Protein AF-0000000080696508 (afdb_homodimer)

Nearest PDB structures (foldseek):
  5j7y-assembly1_BE  TM=2.369E-01  e=6.021E+00  Ovis aries
  6nmp-assembly1_R  TM=2.389E-01  e=6.712E+00  Bos taurus
  5zuy-assembly1_A  TM=6.234E-01  e=5.971E+00  Salmonella enterica subsp. enterica serovar Typhimurium str. LT2
  4ijj-assembly3_C  TM=3.886E-01  e=6.648E+00  Pseudomonas aeruginosa UCBPP-PA14
  6nmp-assembly1_R  TM=2.272E-01  e=4.816E+00  Bos taurus

Structure (mmCIF, N/CA/C/O backbone):
data_AF-0000000080696508-model_v1
#
loop_
_entity.id
_entity.type
_entity.pdbx_description
1 polymer 'Uncharacterized protein'
#
loop_
_atom_site.group_PDB
_atom_site.id
_atom_site.type_symbol
_atom_site.label_atom_id
_atom_site.label_alt_id
_atom_site.label_comp_id
_atom_site.label_asym_id
_atom_site.label_entity_id
_atom_site.label_seq_id
_atom_site.pdbx_PDB_ins_code
_atom_site.Cartn_x
_atom_site.Cartn_y
_atom_site.Cartn_z
_atom_site.occupancy
_atom_site.B_iso_or_equiv
_atom_site.auth_seq_id
_atom_site.auth_comp_id
_atom_site.auth_asym_id
_atom_site.auth_atom_id
_atom_site.pdbx_PDB_model_num
ATOM 1 N N . MET A 1 1 ? -11.539 -2.404 8 1 92.06 1 MET A N 1
ATOM 2 C CA . MET A 1 1 ? -10.539 -2.457 6.934 1 92.06 1 MET A CA 1
ATOM 3 C C . MET A 1 1 ? -9.367 -1.533 7.242 1 92.06 1 MET A C 1
ATOM 5 O O . MET A 1 1 ? -8.812 -0.905 6.336 1 92.06 1 MET A O 1
ATOM 9 N N . ARG A 1 2 ? -9.047 -1.462 8.539 1 94.12 2 ARG A N 1
ATOM 10 C CA . ARG A 1 2 ? -8.031 -0.531 9.008 1 94.12 2 ARG A CA 1
ATOM 11 C C . ARG A 1 2 ? -6.648 -0.933 8.508 1 94.12 2 ARG A C 1
ATOM 13 O O . ARG A 1 2 ? -5.891 -0.092 8.016 1 94.12 2 ARG A O 1
ATOM 20 N N . ALA A 1 3 ? -6.367 -2.152 8.602 1 96.19 3 ALA A N 1
ATOM 21 C CA . ALA A 1 3 ? -5.027 -2.604 8.227 1 96.19 3 ALA A CA 1
ATOM 22 C C . ALA A 1 3 ? -4.77 -2.361 6.738 1 96.19 3 ALA A C 1
ATOM 24 O O . ALA A 1 3 ? -3.691 -1.898 6.359 1 96.19 3 ALA A O 1
ATOM 25 N N . LEU A 1 4 ? -5.754 -2.635 5.93 1 97.5 4 LEU A N 1
ATOM 26 C CA . LEU A 1 4 ? -5.602 -2.385 4.504 1 97.5 4 LEU A CA 1
ATOM 27 C C . LEU A 1 4 ? -5.484 -0.892 4.219 1 97.5 4 LEU A C 1
ATOM 29 O O . LEU A 1 4 ? -4.699 -0.478 3.363 1 97.5 4 LEU A O 1
ATOM 33 N N . ALA A 1 5 ? -6.27 -0.122 4.949 1 98 5 ALA A N 1
ATOM 34 C CA . ALA A 1 5 ? -6.23 1.325 4.754 1 98 5 ALA A CA 1
ATOM 35 C C . ALA A 1 5 ? -4.867 1.894 5.145 1 98 5 ALA A C 1
ATOM 37 O O . ALA A 1 5 ? -4.344 2.787 4.477 1 98 5 ALA A O 1
ATOM 38 N N . GLU A 1 6 ? -4.262 1.359 6.223 1 97.19 6 GLU A N 1
ATOM 39 C CA . GLU A 1 6 ? -2.941 1.797 6.668 1 97.19 6 GLU A CA 1
ATOM 40 C C . GLU A 1 6 ? -1.866 1.442 5.645 1 97.19 6 GLU A C 1
ATOM 42 O O . GLU A 1 6 ? -1.049 2.289 5.277 1 97.19 6 GLU A O 1
ATOM 47 N N . LEU A 1 7 ? -1.914 0.24 5.156 1 95.38 7 LEU A N 1
ATOM 48 C CA . LEU A 1 7 ? -0.976 -0.185 4.121 1 95.38 7 LEU A CA 1
ATOM 49 C C . LEU A 1 7 ? -1.13 0.666 2.865 1 95.38 7 LEU A C 1
ATOM 51 O O . LEU A 1 7 ? -0.135 1.098 2.277 1 95.38 7 LEU A O 1
ATOM 55 N N . SER A 1 8 ? -2.373 0.881 2.482 1 96.5 8 SER A N 1
ATOM 56 C CA . SER A 1 8 ? -2.666 1.673 1.292 1 96.5 8 SER A CA 1
ATOM 57 C C . SER A 1 8 ? -2.137 3.096 1.432 1 96.5 8 SER A C 1
ATOM 59 O O . SER A 1 8 ? -1.505 3.623 0.513 1 96.5 8 SER A O 1
ATOM 61 N N . PHE A 1 9 ? -2.326 3.699 2.561 1 96.69 9 PHE A N 1
ATOM 62 C CA . PHE A 1 9 ? -1.876 5.066 2.793 1 96.69 9 PHE A CA 1
ATOM 63 C C . PHE A 1 9 ? -0.355 5.152 2.746 1 96.69 9 PHE A C 1
ATOM 65 O O . PHE A 1 9 ? 0.203 6.055 2.121 1 96.69 9 PHE A O 1
ATOM 72 N N . ASP A 1 10 ? 0.266 4.141 3.424 1 92.44 10 ASP A N 1
ATOM 73 C CA . ASP A 1 10 ? 1.726 4.133 3.432 1 92.44 10 ASP A CA 1
ATOM 74 C C . ASP A 1 10 ? 2.281 4.023 2.012 1 92.44 10 ASP A C 1
ATOM 76 O O . ASP A 1 10 ? 3.285 4.656 1.683 1 92.44 10 ASP A O 1
ATOM 80 N N . PHE A 1 11 ? 1.608 3.277 1.18 1 91.62 11 PHE A N 1
ATOM 81 C CA . PHE A 1 11 ? 2.033 3.117 -0.206 1 91.62 11 PHE A CA 1
ATOM 82 C C . PHE A 1 11 ? 1.922 4.438 -0.962 1 91.62 11 PHE A C 1
ATOM 84 O O . PHE A 1 11 ? 2.877 4.867 -1.61 1 91.62 11 PHE A O 1
ATOM 91 N N . VAL A 1 12 ? 0.813 5.105 -0.86 1 92.81 12 VAL A N 1
ATOM 92 C CA . VAL A 1 12 ? 0.557 6.355 -1.569 1 92.81 12 VAL A CA 1
ATOM 93 C C . VAL A 1 12 ? 1.529 7.43 -1.091 1 92.81 12 VAL A C 1
ATOM 95 O O . VAL A 1 12 ? 2.117 8.148 -1.901 1 92.81 12 VAL A O 1
ATOM 98 N N . TRP A 1 13 ? 1.747 7.441 0.242 1 91.06 13 TRP A N 1
ATOM 99 C CA . TRP A 1 13 ? 2.666 8.398 0.85 1 91.06 13 TRP A CA 1
ATOM 100 C C . TRP A 1 13 ? 4.082 8.203 0.324 1 91.06 13 TRP A C 1
ATOM 102 O O . TRP A 1 13 ? 4.754 9.164 -0.054 1 91.06 13 TRP A O 1
ATOM 112 N N . HIS A 1 14 ? 4.48 6.965 0.25 1 86.88 14 HIS A N 1
ATOM 113 C CA . HIS A 1 14 ? 5.805 6.621 -0.249 1 86.88 14 HIS A CA 1
ATOM 114 C C . HIS A 1 14 ? 5.969 7.023 -1.712 1 86.88 14 HIS A C 1
ATOM 116 O O . HIS A 1 14 ? 6.984 7.605 -2.092 1 86.88 14 HIS A O 1
ATOM 122 N N . LEU A 1 15 ? 5.047 6.707 -2.494 1 86.19 15 LEU A N 1
ATOM 123 C CA . LEU A 1 15 ? 5.102 7.02 -3.918 1 86.19 15 LEU A CA 1
ATOM 124 C C . LEU A 1 15 ? 5.172 8.523 -4.141 1 86.19 15 LEU A C 1
ATOM 126 O O . LEU A 1 15 ? 5.844 8.992 -5.066 1 86.19 15 LEU A O 1
ATOM 130 N N . MET A 1 16 ? 4.504 9.266 -3.266 1 86.88 16 MET A N 1
ATOM 131 C CA . MET A 1 16 ? 4.367 10.703 -3.477 1 86.88 16 MET A CA 1
ATOM 132 C C . MET A 1 16 ? 5.582 11.453 -2.943 1 86.88 16 MET A C 1
ATOM 134 O O . MET A 1 16 ? 5.965 12.492 -3.486 1 86.88 16 MET A O 1
ATOM 138 N N . PHE A 1 17 ? 6.234 10.844 -1.918 1 85.31 17 PHE A N 1
ATOM 139 C CA . PHE A 1 17 ? 7.164 11.734 -1.231 1 85.31 17 PHE A CA 1
ATOM 140 C C . PHE A 1 17 ? 8.539 11.094 -1.117 1 85.31 17 PHE A C 1
ATOM 142 O O . PHE A 1 17 ? 9.469 11.703 -0.585 1 85.31 17 PHE A O 1
ATOM 149 N N . THR A 1 18 ? 8.711 9.836 -1.548 1 76.88 18 THR A N 1
ATOM 150 C CA . THR A 1 18 ? 10.062 9.281 -1.629 1 76.88 18 THR A CA 1
ATOM 151 C C . THR A 1 18 ? 10.836 9.914 -2.785 1 76.88 18 THR A C 1
ATOM 153 O O . THR A 1 18 ? 10.266 10.164 -3.854 1 76.88 18 THR A O 1
ATOM 156 N N . ASP A 1 19 ? 12.016 10.219 -2.564 1 67.25 19 ASP A N 1
ATOM 157 C CA . ASP A 1 19 ? 12.891 10.852 -3.549 1 67.25 19 ASP A CA 1
ATOM 158 C C . ASP A 1 19 ? 12.961 10.031 -4.832 1 67.25 19 ASP A C 1
ATOM 160 O O . ASP A 1 19 ? 13.172 8.812 -4.785 1 67.25 19 ASP A O 1
ATOM 164 N N . ASP A 1 20 ? 12.68 10.688 -5.891 1 63.25 20 ASP A N 1
ATOM 165 C CA . ASP A 1 20 ? 12.609 10.102 -7.227 1 63.25 20 ASP A CA 1
ATOM 166 C C . ASP A 1 20 ? 13.883 9.328 -7.555 1 63.25 20 ASP A C 1
ATOM 168 O O . ASP A 1 20 ? 13.828 8.305 -8.242 1 63.25 20 ASP A O 1
ATOM 172 N N . LYS A 1 21 ? 14.938 9.906 -7.109 1 62.47 21 LYS A N 1
ATOM 173 C CA . LYS A 1 21 ? 16.203 9.25 -7.418 1 62.47 21 LYS A CA 1
ATOM 174 C C . LYS A 1 21 ? 16.266 7.855 -6.809 1 62.47 21 LYS A C 1
ATOM 176 O O . LYS A 1 21 ? 17.062 7.016 -7.246 1 62.47 21 LYS A O 1
ATOM 181 N N . GLN A 1 22 ? 15.398 7.664 -5.93 1 62.5 22 GLN A N 1
ATOM 182 C CA . GLN A 1 22 ? 15.422 6.395 -5.215 1 62.5 22 GLN A CA 1
ATOM 183 C C . GLN A 1 22 ? 14.32 5.461 -5.707 1 62.5 22 GLN A C 1
ATOM 185 O O . GLN A 1 22 ? 14.328 4.266 -5.406 1 62.5 22 GLN A O 1
ATOM 190 N N . LEU A 1 23 ? 13.547 6.059 -6.551 1 64.25 23 LEU A N 1
ATOM 191 C CA . LEU A 1 23 ? 12.414 5.262 -7.012 1 64.25 23 LEU A CA 1
ATOM 192 C C . LEU A 1 23 ? 12.648 4.758 -8.43 1 64.25 23 LEU A C 1
ATOM 194 O O . LEU A 1 23 ? 13.141 5.504 -9.289 1 64.25 23 LEU A O 1
ATOM 198 N N . ASP A 1 24 ? 12.609 3.426 -8.609 1 66.06 24 ASP A N 1
ATOM 199 C CA . ASP A 1 24 ? 12.562 2.93 -9.984 1 66.06 24 ASP A CA 1
ATOM 200 C C . ASP A 1 24 ? 11.477 3.635 -10.789 1 66.06 24 ASP A C 1
ATOM 202 O O . ASP A 1 24 ? 10.289 3.496 -10.492 1 66.06 24 ASP A O 1
ATOM 206 N N . GLN A 1 25 ? 12 4.434 -11.695 1 67.75 25 GLN A N 1
ATOM 207 C CA . GLN A 1 25 ? 11.094 5.285 -12.453 1 67.75 25 GLN A CA 1
ATOM 208 C C . GLN A 1 25 ? 9.984 4.461 -13.109 1 67.75 25 GLN A C 1
ATOM 210 O O . GLN A 1 25 ? 8.836 4.898 -13.172 1 67.75 25 GLN A O 1
ATOM 215 N N . ASP A 1 26 ? 10.375 3.338 -13.664 1 69.5 26 ASP A N 1
ATOM 216 C CA . ASP A 1 26 ? 9.367 2.484 -14.289 1 69.5 26 ASP A CA 1
ATOM 217 C C . ASP A 1 26 ? 8.344 2.004 -13.266 1 69.5 26 ASP A C 1
ATOM 219 O O . ASP A 1 26 ? 7.145 1.976 -13.539 1 69.5 26 ASP A O 1
ATOM 223 N N . LEU A 1 27 ? 8.805 1.707 -12.133 1 67.62 27 LEU A N 1
ATOM 224 C CA . LEU A 1 27 ? 7.93 1.292 -11.039 1 67.62 27 LEU A CA 1
ATOM 225 C C . LEU A 1 27 ? 7.008 2.432 -10.617 1 67.62 27 LEU A C 1
ATOM 227 O O . LEU A 1 27 ? 5.809 2.225 -10.422 1 67.62 27 LEU A O 1
ATOM 231 N N . ALA A 1 28 ? 7.668 3.574 -10.562 1 74.12 28 ALA A N 1
ATOM 232 C CA . ALA A 1 28 ? 6.891 4.734 -10.133 1 74.12 28 ALA A CA 1
ATOM 233 C C . ALA A 1 28 ? 5.75 5.02 -11.109 1 74.12 28 ALA A C 1
ATOM 235 O O . ALA A 1 28 ? 4.613 5.258 -10.688 1 74.12 28 ALA A O 1
ATOM 236 N N . VAL A 1 29 ? 6.082 4.91 -12.352 1 74.94 29 VAL A N 1
ATOM 237 C CA . VAL A 1 29 ? 5.098 5.203 -13.391 1 74.94 29 VAL A CA 1
ATOM 238 C C . VAL A 1 29 ? 3.98 4.164 -13.352 1 74.94 29 VAL A C 1
ATOM 240 O O . VAL A 1 29 ? 2.799 4.512 -13.336 1 74.94 29 VAL A O 1
ATOM 243 N N . ARG A 1 30 ? 4.328 2.994 -13.289 1 80.5 30 ARG A N 1
ATOM 244 C CA . ARG A 1 30 ? 3.332 1.927 -13.258 1 80.5 30 ARG A CA 1
ATOM 245 C C . ARG A 1 30 ? 2.479 2.01 -12 1 80.5 30 ARG A C 1
ATOM 247 O O . ARG A 1 30 ? 1.262 1.816 -12.055 1 80.5 30 ARG A O 1
ATOM 254 N N . SER A 1 31 ? 3.148 2.33 -10.953 1 81.94 31 SER A N 1
ATOM 255 C CA . SER A 1 31 ? 2.438 2.422 -9.688 1 81.94 31 SER A CA 1
ATOM 256 C C . SER A 1 31 ? 1.442 3.578 -9.695 1 81.94 31 SER A C 1
ATOM 258 O O . SER A 1 31 ? 0.305 3.43 -9.242 1 81.94 31 SER A O 1
ATOM 260 N N . LEU A 1 32 ? 1.855 4.652 -10.32 1 79.44 32 LEU A N 1
ATOM 261 C CA . LEU A 1 32 ? 0.988 5.824 -10.367 1 79.44 32 LEU A CA 1
ATOM 262 C C . LEU A 1 32 ? -0.228 5.566 -11.25 1 79.44 32 LEU A C 1
ATOM 264 O O . LEU A 1 32 ? -1.335 6.008 -10.93 1 79.44 32 LEU A O 1
ATOM 268 N N . GLU A 1 33 ? 0.014 4.852 -12.32 1 83.5 33 GLU A N 1
ATOM 269 C CA . GLU A 1 33 ? -1.105 4.48 -13.18 1 83.5 33 GLU A CA 1
ATOM 270 C C . GLU A 1 33 ? -2.082 3.562 -12.445 1 83.5 33 GLU A C 1
ATOM 272 O O . GLU A 1 33 ? -3.297 3.752 -12.523 1 83.5 33 GLU A O 1
ATOM 277 N N . ASN A 1 34 ? -1.598 2.643 -11.805 1 87.81 34 ASN A N 1
ATOM 278 C CA . ASN A 1 34 ? -2.441 1.729 -11.039 1 87.81 34 ASN A CA 1
ATOM 279 C C . ASN A 1 34 ? -3.229 2.461 -9.961 1 87.81 34 ASN A C 1
ATOM 281 O O . ASN A 1 34 ? -4.383 2.129 -9.695 1 87.81 34 ASN A O 1
ATOM 285 N N . LEU A 1 35 ? -2.578 3.471 -9.43 1 89.12 35 LEU A N 1
ATOM 286 C CA . LEU A 1 35 ? -3.238 4.242 -8.383 1 89.12 35 LEU A CA 1
ATOM 287 C C . LEU A 1 35 ? -4.512 4.895 -8.906 1 89.12 35 LEU A C 1
ATOM 289 O O . LEU A 1 35 ? -5.547 4.875 -8.234 1 89.12 35 LEU A O 1
ATOM 293 N N . SER A 1 36 ? -4.375 5.457 -10.062 1 88.75 36 SER A N 1
ATOM 294 C CA . SER A 1 36 ? -5.535 6.109 -10.656 1 88.75 36 SER A CA 1
ATOM 295 C C . SER A 1 36 ? -6.684 5.129 -10.852 1 88.75 36 SER A C 1
ATOM 297 O O . SER A 1 36 ? -7.836 5.445 -10.547 1 88.75 36 SER A O 1
ATOM 299 N N . ASP A 1 37 ? -6.379 3.986 -11.297 1 90.81 37 ASP A N 1
ATOM 300 C CA . ASP A 1 37 ? -7.398 2.961 -11.508 1 90.81 37 ASP A CA 1
ATOM 301 C C . ASP A 1 37 ? -8.039 2.549 -10.188 1 90.81 37 ASP A C 1
ATOM 303 O O . ASP A 1 37 ? -9.266 2.475 -10.078 1 90.81 37 ASP A O 1
ATOM 307 N N . TYR A 1 38 ? -7.25 2.365 -9.203 1 93.69 38 TYR A N 1
ATOM 308 C CA . TYR A 1 38 ? -7.75 1.917 -7.906 1 93.69 38 TYR A CA 1
ATOM 309 C C . TYR A 1 38 ? -8.648 2.975 -7.277 1 93.69 38 TYR A C 1
ATOM 311 O O . TYR A 1 38 ? -9.742 2.662 -6.793 1 93.69 38 TYR A O 1
ATOM 319 N N . PHE A 1 39 ? -8.234 4.184 -7.367 1 94.19 39 PHE A N 1
ATOM 320 C CA . PHE A 1 39 ? -8.984 5.246 -6.707 1 94.19 39 PHE A CA 1
ATOM 321 C C . PHE A 1 39 ? -10.281 5.535 -7.449 1 94.19 39 PHE A C 1
ATOM 323 O O . PHE A 1 39 ? -11.281 5.922 -6.836 1 94.19 39 PHE A O 1
ATOM 330 N N . SER A 1 40 ? -10.289 5.28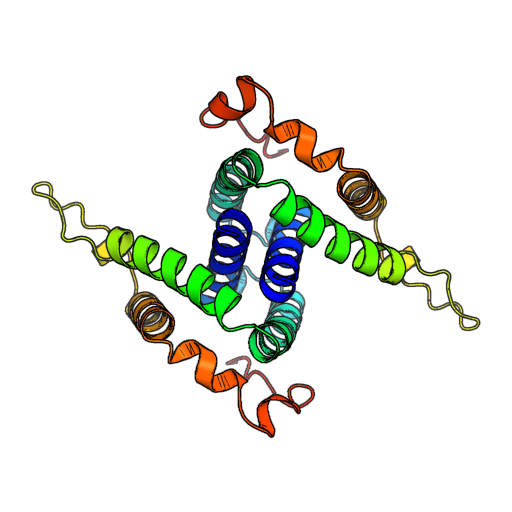9 -8.75 1 91.31 40 SER A N 1
ATOM 331 C CA . SER A 1 40 ? -11.508 5.504 -9.523 1 91.31 40 SER A CA 1
ATOM 332 C C . SER A 1 40 ? -12.578 4.48 -9.164 1 91.31 40 SER A C 1
ATOM 334 O O . SER A 1 40 ? -13.773 4.73 -9.352 1 91.31 40 SER A O 1
ATOM 336 N N . LEU A 1 41 ? -12.164 3.373 -8.617 1 91.56 41 LEU A N 1
ATOM 337 C CA . LEU A 1 41 ? -13.094 2.295 -8.312 1 91.56 41 LEU A CA 1
ATOM 338 C C . LEU A 1 41 ? -13.336 2.193 -6.809 1 91.56 41 LEU A C 1
ATOM 340 O O . LEU A 1 41 ? -14.07 1.312 -6.352 1 91.56 41 LEU A O 1
ATOM 344 N N . MET A 1 42 ? -12.805 3.121 -6.117 1 94.31 42 MET A N 1
ATOM 345 C CA . MET A 1 4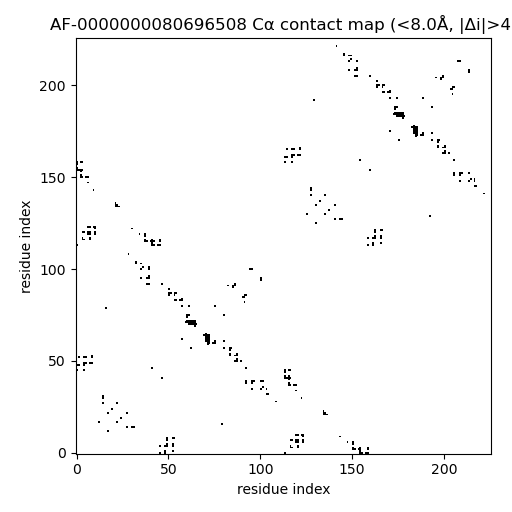2 ? -12.875 3.061 -4.66 1 94.31 42 MET A CA 1
ATOM 346 C C . MET A 1 42 ? -14.289 3.355 -4.168 1 94.31 42 MET A C 1
ATOM 348 O O . MET A 1 42 ? -14.906 4.332 -4.594 1 94.31 42 MET A O 1
ATOM 352 N N . SER A 1 43 ? -14.828 2.512 -3.303 1 94.88 43 SER A N 1
ATOM 353 C CA . SER A 1 43 ? -16.141 2.74 -2.715 1 94.88 43 SER A CA 1
ATOM 354 C C . SER A 1 43 ? -16.094 3.836 -1.654 1 94.88 43 SER A C 1
ATOM 356 O O . SER A 1 43 ? -15.016 4.199 -1.183 1 94.88 43 SER A O 1
ATOM 358 N N . ASP A 1 44 ? -17.281 4.262 -1.234 1 95.38 44 ASP A N 1
ATOM 359 C CA . ASP A 1 44 ? -17.375 5.273 -0.185 1 95.38 44 ASP A CA 1
ATOM 360 C C . ASP A 1 44 ? -16.797 4.746 1.131 1 95.38 44 ASP A C 1
ATOM 362 O O . ASP A 1 44 ? -16.156 5.492 1.878 1 95.38 44 ASP A O 1
ATOM 366 N N . GLU A 1 45 ? -17.031 3.494 1.369 1 96.12 45 GLU A N 1
ATOM 367 C CA . GLU A 1 45 ? -16.531 2.885 2.598 1 96.12 45 GLU A CA 1
ATOM 368 C C . GLU A 1 45 ? -15.008 2.828 2.605 1 96.12 45 GLU A C 1
ATOM 370 O O . GLU A 1 45 ? -14.375 3.115 3.625 1 96.12 45 GLU A O 1
ATOM 375 N N . GLU A 1 46 ? -14.461 2.529 1.516 1 97.19 46 GLU A N 1
ATOM 376 C CA . GLU A 1 46 ? -13 2.488 1.393 1 97.19 46 GLU A CA 1
ATOM 377 C C . GLU A 1 46 ? -12.398 3.883 1.529 1 97.19 46 GLU A C 1
ATOM 379 O O . GLU A 1 46 ? -11.359 4.055 2.176 1 97.19 46 GLU A O 1
ATOM 384 N N . LYS A 1 47 ? -13.07 4.824 0.937 1 97 47 LYS A N 1
ATOM 385 C CA . LYS A 1 47 ? -12.609 6.203 1.063 1 97 47 LYS A CA 1
ATOM 386 C C . LYS A 1 47 ? -12.609 6.652 2.521 1 97 47 LYS A C 1
ATOM 388 O O . LYS A 1 47 ? -11.656 7.281 2.982 1 97 47 LYS A O 1
ATOM 393 N N . ARG A 1 48 ? -13.617 6.289 3.188 1 97.38 48 ARG A N 1
ATOM 394 C CA . ARG A 1 48 ? -13.727 6.684 4.59 1 97.38 48 ARG A CA 1
ATOM 395 C C . ARG A 1 48 ? -12.602 6.07 5.418 1 97.38 48 ARG A C 1
ATOM 397 O O . ARG A 1 48 ? -12.047 6.727 6.297 1 97.38 48 ARG A O 1
ATOM 404 N N . ALA A 1 49 ? -12.312 4.82 5.141 1 97.44 49 ALA A N 1
ATOM 405 C CA . ALA A 1 49 ? -11.227 4.156 5.863 1 97.44 49 ALA A CA 1
ATOM 406 C C . ALA A 1 49 ? -9.883 4.824 5.57 1 97.44 49 ALA A C 1
ATOM 408 O O . ALA A 1 49 ? -9.078 5.027 6.477 1 97.44 49 ALA A O 1
ATOM 409 N N . PHE A 1 50 ? -9.656 5.211 4.32 1 97.94 50 PHE A N 1
ATOM 410 C CA . PHE A 1 50 ? -8.438 5.891 3.908 1 97.94 50 PHE A CA 1
ATOM 411 C C . PHE A 1 50 ? -8.328 7.258 4.566 1 97.94 50 PHE A C 1
ATOM 413 O O . PHE A 1 50 ? -7.262 7.641 5.055 1 97.94 50 PHE A O 1
ATOM 420 N N . ILE A 1 51 ? -9.422 7.914 4.645 1 98.31 51 ILE A N 1
ATOM 421 C CA . ILE A 1 51 ? -9.492 9.242 5.246 1 98.31 51 ILE A CA 1
ATOM 422 C C . ILE A 1 51 ? -9.203 9.148 6.742 1 98.31 51 ILE A C 1
ATOM 424 O O . ILE A 1 51 ? -8.5 9.992 7.297 1 98.31 51 ILE A O 1
ATOM 428 N N . ALA A 1 52 ? -9.734 8.164 7.363 1 98.12 52 ALA A N 1
ATOM 429 C CA . ALA A 1 52 ? -9.508 7.992 8.797 1 98.12 52 ALA A CA 1
ATOM 430 C C . ALA A 1 52 ? -8.023 7.832 9.102 1 98.12 52 ALA A C 1
ATOM 432 O O . ALA A 1 52 ? -7.512 8.414 10.062 1 98.12 52 ALA A O 1
ATOM 433 N N . VAL A 1 53 ? -7.316 7.078 8.312 1 97.38 53 VAL A N 1
ATOM 434 C CA . VAL A 1 53 ? -5.879 6.902 8.484 1 97.38 53 VAL A CA 1
ATOM 435 C C . VAL A 1 53 ? -5.164 8.234 8.281 1 97.38 53 VAL A C 1
ATOM 437 O O . VAL A 1 53 ? -4.293 8.609 9.07 1 97.38 53 VAL A O 1
ATOM 440 N N . ALA A 1 54 ? -5.551 8.93 7.254 1 97.56 54 ALA A N 1
ATOM 441 C CA . ALA A 1 54 ? -4.938 10.219 6.957 1 97.56 54 ALA A CA 1
ATOM 442 C C . ALA A 1 54 ? -5.133 11.203 8.109 1 97.56 54 ALA A C 1
ATOM 444 O O . ALA A 1 54 ? -4.25 12.008 8.406 1 97.56 54 ALA A O 1
ATOM 445 N N . HIS A 1 55 ? -6.309 11.148 8.664 1 96.69 55 HIS A N 1
ATOM 446 C CA . HIS A 1 55 ? -6.605 12.008 9.805 1 96.69 55 HIS A CA 1
ATOM 447 C C . HIS A 1 55 ? -5.637 11.758 10.953 1 96.69 55 HIS A C 1
ATOM 449 O O . HIS A 1 55 ? -5.109 12.703 11.539 1 96.69 55 HIS A O 1
ATOM 455 N N . GLU A 1 56 ? -5.41 10.555 11.266 1 95.12 56 GLU A N 1
ATOM 456 C CA . GLU A 1 56 ? -4.5 10.188 12.344 1 95.12 56 GLU A CA 1
ATOM 457 C C . GLU A 1 56 ? -3.066 10.602 12.016 1 95.12 56 GLU A C 1
ATOM 459 O O . GLU A 1 56 ? -2.348 11.109 12.875 1 95.12 56 GLU A O 1
ATOM 464 N N . ARG A 1 57 ? -2.662 10.391 10.758 1 92.94 57 ARG A N 1
ATOM 465 C CA . ARG A 1 57 ? -1.317 10.773 10.344 1 92.94 57 ARG A CA 1
ATOM 466 C C . ARG A 1 57 ? -1.132 12.289 10.406 1 92.94 57 ARG A C 1
ATOM 468 O O . ARG A 1 57 ? -0.078 12.773 10.82 1 92.94 57 ARG A O 1
ATOM 475 N N . LYS A 1 58 ? -2.125 12.953 10 1 93.12 58 LYS A N 1
ATOM 476 C CA . LYS A 1 58 ? -2.088 14.414 10.047 1 93.12 58 LYS A CA 1
ATOM 477 C C . LYS A 1 58 ? -1.919 14.914 11.477 1 93.12 58 LYS A C 1
ATOM 479 O O . LYS A 1 58 ? -1.103 15.805 11.742 1 93.12 58 LYS A O 1
ATOM 484 N N . ALA A 1 59 ? -2.668 14.352 12.359 1 90.56 59 ALA A N 1
ATOM 485 C CA . ALA A 1 59 ? -2.598 14.75 13.766 1 90.56 59 ALA A CA 1
ATOM 486 C C . ALA A 1 59 ? -1.199 14.516 14.328 1 90.56 59 ALA A C 1
ATOM 488 O O . ALA A 1 59 ? -0.693 15.328 15.102 1 90.56 59 ALA A O 1
ATOM 489 N N . ARG A 1 60 ? -0.584 13.414 13.922 1 86.62 60 ARG A N 1
ATOM 490 C CA . ARG A 1 60 ? 0.747 13.078 14.414 1 86.62 60 ARG A CA 1
ATOM 491 C C . ARG A 1 60 ? 1.806 13.984 13.797 1 86.62 60 ARG A C 1
ATOM 493 O O . ARG A 1 60 ? 2.691 14.484 14.5 1 86.62 60 ARG A O 1
ATOM 500 N N . LEU A 1 61 ? 1.713 14.211 12.531 1 85.62 61 LEU A N 1
ATOM 501 C CA . LEU A 1 61 ? 2.742 14.93 11.789 1 85.62 61 LEU A CA 1
ATOM 502 C C . LEU A 1 61 ? 2.68 16.422 12.078 1 85.62 61 LEU A C 1
ATOM 504 O O . LEU A 1 61 ? 3.705 17.109 12.062 1 85.62 61 LEU A O 1
ATOM 508 N N . LEU A 1 62 ? 1.498 16.938 12.352 1 81.94 62 LEU A N 1
ATOM 509 C CA . LEU A 1 62 ? 1.325 18.375 12.516 1 81.94 62 LEU A CA 1
ATOM 510 C C . LEU A 1 62 ? 1.122 18.734 13.984 1 81.94 62 LEU A C 1
ATOM 512 O O . LEU A 1 62 ? 0.689 19.844 14.297 1 81.94 62 LEU A O 1
ATOM 516 N N . ALA A 1 63 ? 1.372 17.75 14.758 1 78.62 63 ALA A N 1
ATOM 517 C CA . ALA A 1 63 ? 1.239 18.016 16.188 1 78.62 63 ALA A CA 1
ATOM 518 C C . ALA A 1 63 ? 2.199 19.125 16.625 1 78.62 63 ALA A C 1
ATOM 520 O O . ALA A 1 63 ? 3.309 19.234 16.109 1 78.62 63 ALA A O 1
ATOM 521 N N . VAL A 1 64 ? 1.712 20 17.312 1 71 64 VAL A N 1
ATOM 522 C CA . VAL A 1 64 ? 2.455 21.109 17.875 1 71 64 VAL A CA 1
ATOM 523 C C . VAL A 1 64 ? 3.51 20.594 18.844 1 71 64 VAL A C 1
ATOM 525 O O . VAL A 1 64 ? 3.254 19.656 19.609 1 71 64 VAL A O 1
ATOM 528 N N . PRO A 1 65 ? 4.75 21.109 18.578 1 66.94 65 PRO A N 1
ATOM 529 C CA . PRO A 1 65 ? 5.879 20.703 19.422 1 66.94 65 PRO A CA 1
ATOM 530 C C . PRO A 1 65 ? 5.555 20.781 20.922 1 66.94 65 PRO A C 1
ATOM 532 O O . PRO A 1 65 ? 4.734 21.594 21.328 1 66.94 65 PRO A O 1
ATOM 535 N N . ASP A 1 66 ? 5.996 19.547 21.438 1 64.12 66 ASP A N 1
ATOM 536 C CA . ASP A 1 66 ? 5.859 19.578 22.891 1 64.12 66 ASP A CA 1
ATOM 537 C C . ASP A 1 66 ? 6.816 20.594 23.5 1 64.12 66 ASP A C 1
ATOM 539 O O . ASP A 1 66 ? 7.449 21.375 22.781 1 64.12 66 ASP A O 1
ATOM 543 N N . ALA A 1 67 ? 6.699 20.641 24.672 1 66.88 67 ALA A N 1
ATOM 544 C CA . ALA A 1 67 ? 7.461 21.609 25.469 1 66.88 67 ALA A CA 1
ATOM 545 C C . ALA A 1 67 ? 8.945 21.547 25.125 1 66.88 67 ALA A C 1
ATOM 547 O O . ALA A 1 67 ? 9.656 22.547 25.234 1 66.88 67 ALA A O 1
ATOM 548 N N . ASP A 1 68 ? 9.383 20.453 24.688 1 65.94 68 ASP A N 1
ATOM 549 C CA . ASP A 1 68 ? 10.805 20.312 24.375 1 65.94 68 ASP A CA 1
ATOM 550 C C . ASP A 1 68 ? 11.086 20.734 22.938 1 65.94 68 ASP A C 1
ATOM 552 O O . ASP A 1 68 ? 12.234 20.703 22.484 1 65.94 68 ASP A O 1
ATOM 556 N N . GLY A 1 69 ? 10.117 21.266 22.359 1 60.16 69 GLY A N 1
ATOM 557 C CA . GLY A 1 69 ? 10.305 21.844 21.031 1 60.16 69 GLY A CA 1
ATOM 558 C C . GLY A 1 69 ? 10.281 20.812 19.922 1 60.16 69 GLY A C 1
ATOM 559 O O . GLY A 1 69 ? 10.43 21.141 18.75 1 60.16 69 GLY A O 1
ATOM 560 N N . TYR A 1 70 ? 10.461 19.547 20.297 1 54.53 70 TYR A N 1
ATOM 561 C CA . TYR A 1 70 ? 10.414 18.562 19.219 1 54.53 70 TYR A CA 1
ATOM 562 C C . TYR A 1 70 ? 9.031 18.516 18.578 1 54.53 70 TYR A C 1
ATOM 564 O O . TYR A 1 70 ? 8.023 18.359 19.266 1 54.53 70 TYR A O 1
ATOM 572 N N . SER A 1 71 ? 8.93 19.281 17.359 1 57.47 71 SER A N 1
ATOM 573 C CA . SER A 1 71 ? 7.637 19.219 16.688 1 57.47 71 SER A CA 1
ATOM 574 C C . SER A 1 71 ? 7.715 18.344 15.438 1 57.47 71 SER A C 1
ATOM 576 O O . SER A 1 71 ? 8.625 18.5 14.625 1 57.47 71 SER A O 1
ATOM 578 N N . PRO A 1 72 ? 6.844 17.391 15.383 1 54.81 72 PRO A N 1
ATOM 579 C CA . PRO A 1 72 ? 6.797 16.594 14.156 1 54.81 72 PRO A CA 1
ATOM 580 C C . PRO A 1 72 ? 6.484 17.422 12.914 1 54.81 72 PRO A C 1
ATOM 582 O O . PRO A 1 72 ? 6.758 17 11.789 1 54.81 72 PRO A O 1
ATOM 585 N N . ILE A 1 73 ? 5.797 18.688 13.102 1 54.44 73 ILE A N 1
ATOM 586 C CA . ILE A 1 73 ? 5.438 19.5 11.945 1 54.44 73 ILE A CA 1
ATOM 587 C C . ILE A 1 73 ? 6.695 19.891 11.18 1 54.44 73 ILE A C 1
ATOM 589 O O . ILE A 1 73 ? 6.688 19.953 9.953 1 54.44 73 ILE A O 1
ATOM 593 N N . ARG A 1 74 ? 7.77 20.172 12.094 1 56.59 74 ARG A N 1
ATOM 594 C CA . ARG A 1 74 ? 9.008 20.625 11.477 1 56.59 74 ARG A CA 1
ATOM 595 C C . ARG A 1 74 ? 9.594 19.562 10.555 1 56.59 74 ARG A C 1
ATOM 597 O O . ARG A 1 74 ? 10.477 19.844 9.75 1 56.59 74 ARG A O 1
ATOM 604 N N . LEU A 1 75 ? 8.781 18.531 10.586 1 65.69 75 LEU A N 1
ATOM 605 C CA . LEU A 1 75 ? 9.375 17.438 9.828 1 65.69 75 LEU A CA 1
ATOM 606 C C . LEU A 1 75 ? 8.578 17.156 8.562 1 65.69 75 LEU A C 1
ATOM 608 O O . LEU A 1 75 ? 9.133 16.688 7.566 1 65.69 75 LEU A O 1
ATOM 612 N N . ALA A 1 76 ? 7.32 17.969 8.547 1 81.69 76 ALA A N 1
ATOM 613 C CA . ALA A 1 76 ? 6.547 17.719 7.328 1 81.69 76 ALA A CA 1
ATOM 614 C C . ALA A 1 76 ? 6.742 18.844 6.32 1 81.69 76 ALA A C 1
ATOM 616 O O . ALA A 1 76 ? 6.719 20.031 6.688 1 81.69 76 ALA A O 1
ATOM 617 N N . THR A 1 77 ? 6.965 18.609 5.09 1 87.75 77 THR A N 1
ATOM 618 C CA . THR A 1 77 ? 7.027 19.609 4.027 1 87.75 77 THR A CA 1
ATOM 619 C C . THR A 1 77 ? 5.641 20.172 3.734 1 87.75 77 THR A C 1
ATOM 621 O O . THR A 1 77 ? 4.629 19.609 4.156 1 87.75 77 THR A O 1
ATOM 624 N N . GLU A 1 78 ? 5.625 21.312 3.113 1 88.88 78 GLU A N 1
ATOM 625 C CA . GLU A 1 78 ? 4.352 21.906 2.707 1 88.88 78 GLU A CA 1
ATOM 626 C C . GLU A 1 78 ? 3.559 20.953 1.819 1 88.88 78 GLU A C 1
ATOM 628 O O . GLU A 1 78 ? 2.336 20.859 1.936 1 88.88 78 GLU A O 1
ATOM 633 N N . GLU A 1 79 ? 4.246 20.266 0.954 1 91.5 79 GLU A N 1
ATOM 634 C CA . GLU A 1 79 ? 3.602 19.312 0.058 1 91.5 79 GLU A CA 1
ATOM 635 C C . GLU A 1 79 ? 2.949 18.172 0.841 1 91.5 79 GLU A C 1
ATOM 637 O O . GLU A 1 79 ? 1.834 17.75 0.523 1 91.5 79 GLU A O 1
ATOM 642 N N . GLN A 1 80 ? 3.643 17.781 1.841 1 92.62 80 GLN A N 1
ATOM 643 C CA . GLN A 1 80 ? 3.119 16.719 2.689 1 92.62 80 GLN A CA 1
ATOM 644 C C . GLN A 1 80 ? 1.881 17.188 3.453 1 92.62 80 GLN A C 1
ATOM 646 O O . GLN A 1 80 ? 0.884 16.453 3.525 1 92.62 80 GLN A O 1
ATOM 651 N N . ALA A 1 81 ? 1.955 18.359 3.992 1 92.75 81 ALA A N 1
ATOM 652 C CA . ALA A 1 81 ? 0.817 18.922 4.715 1 92.75 81 ALA A CA 1
ATOM 653 C C . ALA A 1 81 ? -0.387 19.094 3.793 1 92.75 81 ALA A C 1
ATOM 655 O O . ALA A 1 81 ? -1.517 18.781 4.168 1 92.75 81 ALA A O 1
ATOM 656 N N . GLN A 1 82 ? -0.172 19.609 2.617 1 93.75 82 GLN A N 1
ATOM 657 C CA . GLN A 1 82 ? -1.237 19.812 1.643 1 93.75 82 GLN A CA 1
ATOM 658 C C . GLN A 1 82 ? -1.875 18.484 1.238 1 93.75 82 GLN A C 1
ATOM 660 O O . GLN A 1 82 ? -3.096 18.391 1.102 1 93.75 82 GLN A O 1
ATOM 665 N N . PHE A 1 83 ? -1.058 17.531 1.034 1 95.19 83 PHE A N 1
ATOM 666 C CA . PHE A 1 83 ? -1.558 16.203 0.694 1 95.19 83 PHE A CA 1
ATOM 667 C C . PHE A 1 83 ? -2.504 15.695 1.772 1 95.19 83 PHE A C 1
ATOM 669 O O . PHE A 1 83 ? -3.611 15.25 1.471 1 95.19 83 PHE A O 1
ATOM 676 N N . LEU A 1 84 ? -2.121 15.805 3.029 1 96.06 84 LEU A N 1
ATOM 677 C CA . LEU A 1 84 ? -2.932 15.328 4.145 1 96.06 84 LEU A CA 1
ATOM 678 C C . LEU A 1 84 ? -4.246 16.109 4.227 1 96.06 84 LEU A C 1
ATOM 680 O O . LEU A 1 84 ? -5.309 15.508 4.434 1 96.06 84 LEU A O 1
ATOM 684 N N . TYR A 1 85 ? -4.18 17.328 4.027 1 96.31 85 TYR A N 1
ATOM 685 C CA . TYR A 1 85 ? -5.387 18.141 4.047 1 96.31 85 TYR A CA 1
ATOM 686 C C . TYR A 1 85 ? -6.344 17.734 2.934 1 96.31 85 TYR A C 1
ATOM 688 O O . TYR A 1 85 ? -7.551 17.609 3.156 1 96.31 85 TYR A O 1
ATOM 696 N N . HIS A 1 86 ? -5.84 17.453 1.712 1 96.88 86 HIS A N 1
ATOM 697 C CA . HIS A 1 86 ? -6.668 17.078 0.572 1 96.88 86 HIS A CA 1
ATOM 698 C C . HIS A 1 86 ? -7.324 15.727 0.79 1 96.88 86 HIS A C 1
ATOM 700 O O . HIS A 1 86 ? -8.469 15.508 0.395 1 96.88 86 HIS A O 1
ATOM 706 N N . VAL A 1 87 ? -6.574 14.867 1.392 1 97.31 87 VAL A N 1
ATOM 707 C CA . VAL A 1 87 ? -7.137 13.547 1.64 1 97.31 87 VAL A CA 1
ATOM 708 C C . VAL A 1 87 ? -8.234 13.633 2.699 1 97.31 87 VAL A C 1
ATOM 710 O O . VAL A 1 87 ? -9.344 13.141 2.496 1 97.31 87 VAL A O 1
ATOM 713 N N . VAL A 1 88 ? -8.016 14.359 3.766 1 97.5 88 VAL A N 1
ATOM 714 C CA . VAL A 1 88 ? -8.945 14.453 4.887 1 97.5 88 VAL A CA 1
ATOM 715 C C . VAL A 1 88 ? -10.211 15.18 4.445 1 97.5 88 VAL A C 1
ATOM 717 O O . VAL A 1 88 ? -11.32 14.805 4.848 1 97.5 88 VAL A O 1
ATOM 720 N N . SER A 1 89 ? -10.086 16.078 3.58 1 96.31 89 SER A N 1
ATOM 721 C CA . SER A 1 89 ? -11.242 16.828 3.109 1 96.31 89 SER A CA 1
ATOM 722 C C . SER A 1 89 ? -12.031 16.047 2.066 1 96.31 89 SER A C 1
ATOM 724 O O . SER A 1 89 ? -13.164 16.406 1.733 1 96.31 89 SER A O 1
ATOM 726 N N . GLY A 1 90 ? -11.453 15.039 1.504 1 95 90 GLY A N 1
ATOM 727 C CA . GLY A 1 90 ? -12.078 14.281 0.436 1 95 90 GLY A CA 1
ATOM 728 C C . GLY A 1 90 ? -11.734 14.789 -0.948 1 95 90 GLY A C 1
ATOM 729 O O . GLY A 1 90 ? -11.992 14.117 -1.949 1 95 90 GLY A O 1
ATOM 730 N N . GLN A 1 91 ? -11.078 15.922 -1.028 1 93.94 91 GLN A N 1
ATOM 731 C CA . GLN A 1 91 ? -10.75 16.547 -2.303 1 93.94 91 GLN A CA 1
ATOM 732 C C . GLN A 1 91 ? -9.797 15.68 -3.115 1 93.94 91 GLN A C 1
ATOM 734 O O . GLN A 1 91 ? -9.859 15.656 -4.348 1 93.94 91 GLN A O 1
ATOM 739 N N . PHE A 1 92 ? -9.039 14.992 -2.484 1 94.19 92 PHE A N 1
ATOM 740 C CA . PHE A 1 92 ? -8.047 14.125 -3.109 1 94.19 92 PHE A CA 1
ATOM 741 C C . PHE A 1 92 ? -8.711 13.133 -4.062 1 94.19 92 PHE A C 1
ATOM 743 O O . PHE A 1 92 ? -8.195 12.875 -5.152 1 94.19 92 PHE A O 1
ATOM 750 N N . PHE A 1 93 ? -9.922 12.664 -3.717 1 94.25 93 PHE A N 1
ATOM 751 C CA . PHE A 1 93 ? -10.562 11.594 -4.465 1 94.25 93 PHE A CA 1
ATOM 752 C C . PHE A 1 93 ? -11.297 12.141 -5.68 1 94.25 93 PHE A C 1
ATOM 754 O O . PHE A 1 93 ? -11.594 11.406 -6.621 1 94.25 93 PHE A O 1
ATOM 761 N N . GLN A 1 94 ? -11.539 13.344 -5.656 1 91.25 94 GLN A N 1
ATOM 762 C CA . GLN A 1 94 ? -12.32 13.969 -6.719 1 91.25 94 GLN A CA 1
ATOM 763 C C . GLN A 1 94 ? -11.586 13.914 -8.055 1 91.25 94 GLN A C 1
ATOM 765 O O . GLN A 1 94 ? -12.211 13.828 -9.109 1 91.25 94 GLN A O 1
ATOM 770 N N . GLN A 1 95 ? -10.336 13.914 -8.031 1 87 95 GLN A N 1
ATOM 771 C CA . GLN A 1 95 ? -9.516 13.914 -9.242 1 87 95 GLN A CA 1
ATOM 772 C C . GLN A 1 95 ? -9.633 12.586 -9.984 1 87 95 GLN A C 1
ATOM 774 O O . GLN A 1 95 ? -9.258 12.492 -11.156 1 87 95 GLN A O 1
ATOM 779 N N . PHE A 1 96 ? -10.219 11.68 -9.336 1 88.75 96 PHE A N 1
ATOM 780 C CA . PHE A 1 96 ? -10.305 10.359 -9.953 1 88.75 96 PHE A CA 1
ATOM 781 C C . PHE A 1 96 ? -11.734 10.062 -10.398 1 88.75 96 PHE A C 1
ATOM 783 O O . PHE A 1 96 ? -11.992 9.016 -11 1 88.75 96 PHE A O 1
ATOM 790 N N . GLU A 1 97 ? -12.875 10.625 -10.016 1 82.19 97 GLU A N 1
ATOM 791 C CA . GLU A 1 97 ? -14.289 10.359 -10.242 1 82.19 97 GLU A CA 1
ATOM 792 C C . GLU A 1 97 ? -14.758 10.945 -11.57 1 82.19 97 GLU A C 1
ATOM 794 O O . GLU A 1 97 ? -15.844 10.617 -12.055 1 82.19 97 GLU A O 1
ATOM 799 N N . GLY A 1 98 ? -14.102 11.609 -12.336 1 65.94 98 GLY A N 1
ATOM 800 C CA . GLY A 1 98 ? -14.586 12.281 -13.531 1 65.94 98 GLY A CA 1
ATOM 801 C C . GLY A 1 98 ? -14.406 11.469 -14.797 1 65.94 98 GLY A C 1
ATOM 802 O O . GLY A 1 98 ? -13.688 10.469 -14.797 1 65.94 98 GLY A O 1
ATOM 803 N N . PRO A 1 99 ? -15.383 11.633 -15.703 1 56.06 99 PRO A N 1
ATOM 804 C CA . PRO A 1 99 ? -15.367 10.953 -17 1 56.06 99 PRO A CA 1
ATOM 805 C C . PRO A 1 99 ? -13.961 10.773 -17.562 1 56.06 99 PRO A C 1
ATOM 807 O O . PRO A 1 99 ? -13.695 9.812 -18.281 1 56.06 99 PRO A O 1
ATOM 810 N N . LEU A 1 100 ? -13.148 11.664 -17.453 1 43.62 100 LEU A N 1
ATOM 811 C CA . LEU A 1 100 ? -11.812 11.648 -18.047 1 43.62 100 LEU A CA 1
ATOM 812 C C . LEU A 1 100 ? -10.859 10.805 -17.219 1 43.62 100 LEU A C 1
ATOM 814 O O . LEU A 1 100 ? -9.711 10.586 -17.609 1 43.62 100 LEU A O 1
ATOM 818 N N . ALA A 1 101 ? -11.094 10.562 -16 1 48.44 101 ALA A N 1
ATOM 819 C CA . ALA A 1 101 ? -10.234 9.68 -15.227 1 48.44 101 ALA A CA 1
ATOM 820 C C . ALA A 1 101 ? -10.016 8.352 -15.953 1 48.44 101 ALA A C 1
ATOM 822 O O . ALA A 1 101 ? -9.086 7.605 -15.625 1 48.44 101 ALA A O 1
ATOM 823 N N . ALA A 1 102 ? -10.945 7.891 -16.547 1 43.81 102 ALA A N 1
ATOM 824 C CA . ALA A 1 102 ? -10.922 6.707 -17.406 1 43.81 102 ALA A CA 1
ATOM 825 C C . ALA A 1 102 ? -9.773 6.773 -18.406 1 43.81 102 ALA A C 1
ATOM 827 O O . ALA A 1 102 ? -9.305 5.738 -18.891 1 43.81 102 ALA A O 1
ATOM 828 N N . ASP A 1 103 ? -9.477 7.93 -18.969 1 37.44 103 ASP A N 1
ATOM 829 C CA . ASP A 1 103 ? -8.531 8.102 -20.062 1 37.44 103 ASP A CA 1
ATOM 830 C C . ASP A 1 103 ? -7.094 8.078 -19.562 1 37.44 103 ASP A C 1
ATOM 832 O O . ASP A 1 103 ? -6.18 8.531 -20.266 1 37.44 103 ASP A O 1
ATOM 836 N N . ALA A 1 104 ? -6.801 7.922 -18.438 1 39.03 104 ALA A N 1
ATOM 837 C CA . ALA A 1 104 ? -5.477 7.984 -17.812 1 39.03 104 ALA A CA 1
ATOM 838 C C . ALA A 1 104 ? -4.516 7.008 -18.484 1 39.03 104 ALA A C 1
ATOM 840 O O . ALA A 1 104 ? -3.348 6.91 -18.109 1 39.03 104 ALA A O 1
ATOM 841 N N . SER A 1 105 ? -4.902 6.125 -19.172 1 36.81 105 SER A N 1
ATOM 842 C CA . SER A 1 105 ? -3.941 5.438 -20.031 1 36.81 105 SER A CA 1
ATOM 843 C C . SER A 1 105 ? -3.014 6.43 -20.719 1 36.81 105 SER A C 1
ATOM 845 O O . SER A 1 105 ? -1.919 6.062 -21.156 1 36.81 105 SER A O 1
ATOM 847 N N . ASP A 1 106 ? -3.514 7.645 -21.125 1 32.84 106 ASP A N 1
ATOM 848 C CA . ASP A 1 106 ? -2.777 8.641 -21.891 1 32.84 106 ASP A CA 1
ATOM 849 C C . ASP A 1 106 ? -2.137 9.68 -20.984 1 32.84 106 ASP A C 1
ATOM 851 O O . ASP A 1 106 ? -1.727 10.75 -21.438 1 32.84 106 ASP A O 1
ATOM 855 N N . ARG A 1 107 ? -2.303 9.695 -19.75 1 35.22 107 ARG A N 1
ATOM 856 C CA . ARG A 1 107 ? -1.718 10.797 -18.984 1 35.22 107 ARG A CA 1
ATOM 857 C C . ARG A 1 107 ? -0.21 10.625 -18.844 1 35.22 107 ARG A C 1
ATOM 859 O O . ARG A 1 107 ? 0.263 9.562 -18.438 1 35.22 107 ARG A O 1
ATOM 866 N N . VAL A 1 108 ? 0.595 11.453 -19.531 1 31.42 108 VAL A N 1
ATOM 867 C CA . VAL A 1 108 ? 2.041 11.656 -19.547 1 31.42 108 VAL A CA 1
ATOM 868 C C . VAL A 1 108 ? 2.492 12.211 -18.188 1 31.42 108 VAL A C 1
ATOM 870 O O . VAL A 1 108 ? 1.996 13.25 -17.75 1 31.42 108 VAL A O 1
ATOM 873 N N . VAL A 1 109 ? 2.672 11.508 -17.156 1 33.97 109 VAL A N 1
ATOM 874 C CA . VAL A 1 109 ? 3.307 12.094 -15.984 1 33.97 109 VAL A CA 1
ATOM 875 C C . VAL A 1 109 ? 4.559 12.867 -16.391 1 33.97 109 VAL A C 1
ATOM 877 O O . VAL A 1 109 ? 5.445 12.312 -17.047 1 33.97 109 VAL A O 1
ATOM 880 N N . PRO A 1 110 ? 4.523 14.133 -16.312 1 27.73 110 PRO A N 1
ATOM 881 C CA . PRO A 1 110 ? 5.727 14.906 -16.641 1 27.73 110 PRO A CA 1
ATOM 882 C C . PRO A 1 110 ? 6.883 14.625 -15.688 1 27.73 110 PRO A C 1
ATOM 884 O O . PRO A 1 110 ? 6.691 14.586 -14.469 1 27.73 110 PRO A O 1
ATOM 887 N N . ILE A 1 111 ? 7.781 13.727 -15.922 1 31.41 111 ILE A N 1
ATOM 888 C CA . ILE A 1 111 ? 9.086 13.664 -15.273 1 31.41 111 ILE A CA 1
ATOM 889 C C . ILE A 1 111 ? 9.797 15.008 -15.406 1 31.41 111 ILE A C 1
ATOM 891 O O . ILE A 1 111 ? 9.883 15.57 -16.5 1 31.41 111 ILE A O 1
ATOM 895 N N . ARG A 1 112 ? 9.531 15.812 -14.43 1 27.38 112 ARG A N 1
ATOM 896 C CA . ARG A 1 112 ? 10.344 17.016 -14.5 1 27.38 112 ARG A CA 1
ATOM 897 C C . ARG A 1 112 ? 11.82 16.688 -14.703 1 27.38 112 ARG A C 1
ATOM 899 O O . ARG A 1 112 ? 12.352 15.781 -14.039 1 27.38 112 ARG A O 1
ATOM 906 N N . ARG A 1 113 ? 12.297 17.016 -15.922 1 27.19 113 ARG A N 1
ATOM 907 C CA . ARG A 1 113 ? 13.719 17.141 -16.25 1 27.19 113 ARG A CA 1
ATOM 908 C C . ARG A 1 113 ? 14.43 18.031 -15.242 1 27.19 113 ARG A C 1
ATOM 910 O O . ARG A 1 113 ? 13.891 19.062 -14.82 1 27.19 113 ARG A O 1
ATOM 917 N N . MET B 1 1 ? -13.719 -3.955 -0.357 1 92.31 1 MET B N 1
ATOM 918 C CA . MET B 1 1 ? -12.453 -3.336 0.014 1 92.31 1 MET B CA 1
ATOM 919 C C . MET B 1 1 ? -11.359 -3.693 -0.987 1 92.31 1 MET B C 1
ATOM 921 O O . MET B 1 1 ? -10.203 -3.895 -0.607 1 92.31 1 MET B O 1
ATOM 925 N N . ARG B 1 2 ? -11.789 -3.801 -2.256 1 94.25 2 ARG B N 1
ATOM 926 C CA . ARG B 1 2 ? -10.898 -4.258 -3.316 1 94.25 2 ARG B CA 1
ATOM 927 C C . ARG B 1 2 ? -9.797 -3.232 -3.582 1 94.25 2 ARG B C 1
ATOM 929 O O . ARG B 1 2 ? -8.625 -3.588 -3.686 1 94.25 2 ARG B O 1
ATOM 936 N N . ALA B 1 3 ? -10.172 -2.045 -3.646 1 96.19 3 ALA B N 1
ATOM 937 C CA . ALA B 1 3 ? -9.195 -1.014 -3.982 1 96.19 3 ALA B CA 1
ATOM 938 C C . ALA B 1 3 ? -8.109 -0.918 -2.914 1 96.19 3 ALA B C 1
ATOM 940 O O . ALA B 1 3 ? -6.922 -0.816 -3.234 1 96.19 3 ALA B O 1
ATOM 941 N N . LEU B 1 4 ? -8.508 -0.983 -1.678 1 97.5 4 LEU B N 1
ATOM 942 C CA . LEU B 1 4 ? -7.531 -0.95 -0.598 1 97.5 4 LEU B CA 1
ATOM 943 C C . LEU B 1 4 ? -6.648 -2.195 -0.625 1 97.5 4 LEU B C 1
ATOM 945 O O . LEU B 1 4 ? -5.445 -2.111 -0.384 1 97.5 4 LEU B O 1
ATOM 949 N N . ALA B 1 5 ? -7.281 -3.318 -0.924 1 98 5 ALA B N 1
ATOM 950 C CA . ALA B 1 5 ? -6.523 -4.566 -0.978 1 98 5 ALA B CA 1
ATOM 951 C C . ALA B 1 5 ? -5.496 -4.539 -2.104 1 98 5 ALA B C 1
ATOM 953 O O . ALA B 1 5 ? -4.371 -5.023 -1.94 1 98 5 ALA B O 1
ATOM 954 N N . GLU B 1 6 ? -5.859 -3.943 -3.248 1 97.25 6 GLU B N 1
ATOM 955 C CA . GLU B 1 6 ? -4.949 -3.826 -4.383 1 97.25 6 GLU B CA 1
ATOM 956 C C . GLU B 1 6 ? -3.775 -2.908 -4.055 1 97.25 6 GLU B C 1
ATOM 958 O O . GLU B 1 6 ? -2.617 -3.262 -4.293 1 97.25 6 GLU B O 1
ATOM 963 N N . LEU B 1 7 ? -4.066 -1.792 -3.469 1 95.38 7 LEU B N 1
ATOM 964 C CA . LEU B 1 7 ? -3.018 -0.871 -3.049 1 95.38 7 LEU B CA 1
ATOM 965 C C . LEU B 1 7 ? -2.092 -1.528 -2.031 1 95.38 7 LEU B C 1
ATOM 967 O O . LEU B 1 7 ? -0.869 -1.409 -2.129 1 95.38 7 LEU B O 1
ATOM 971 N N . SER B 1 8 ? -2.699 -2.207 -1.073 1 96.5 8 SER B N 1
ATOM 972 C CA . SER B 1 8 ? -1.936 -2.881 -0.028 1 96.5 8 SER B CA 1
ATOM 973 C C . SER B 1 8 ? -1.012 -3.943 -0.616 1 96.5 8 SER B C 1
ATOM 975 O O . SER B 1 8 ? 0.165 -4.02 -0.255 1 96.5 8 SER B O 1
ATOM 977 N N . PHE B 1 9 ? -1.494 -4.695 -1.527 1 96.69 9 PHE B N 1
ATOM 978 C CA . PHE B 1 9 ? -0.702 -5.754 -2.143 1 96.69 9 PHE B CA 1
ATOM 979 C C . PHE B 1 9 ? 0.466 -5.168 -2.928 1 96.69 9 PHE B C 1
ATOM 981 O O . PHE B 1 9 ? 1.595 -5.656 -2.826 1 96.69 9 PHE B O 1
ATOM 988 N N . ASP B 1 10 ? 0.13 -4.098 -3.695 1 92.56 10 ASP B N 1
ATOM 989 C CA . ASP B 1 10 ? 1.186 -3.463 -4.48 1 92.56 10 ASP B CA 1
ATOM 990 C C . ASP B 1 10 ? 2.299 -2.936 -3.576 1 92.56 10 ASP B C 1
ATOM 992 O O . ASP B 1 10 ? 3.479 -3.023 -3.922 1 92.56 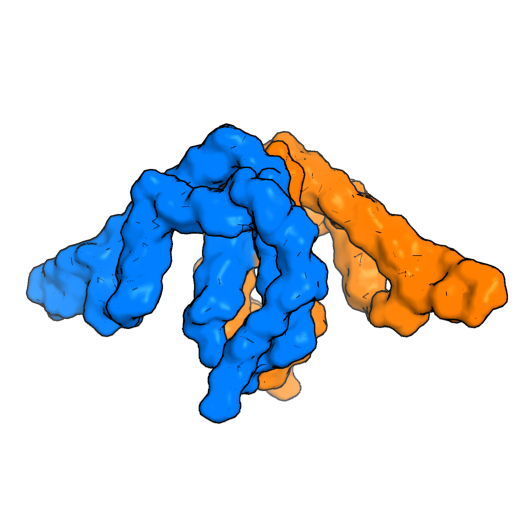10 ASP B O 1
ATOM 996 N N . PHE B 1 11 ? 1.938 -2.449 -2.43 1 91.56 11 PHE B N 1
ATOM 997 C CA . PHE B 1 11 ? 2.918 -1.938 -1.479 1 91.56 11 PHE B CA 1
ATOM 998 C C . PHE B 1 11 ? 3.809 -3.061 -0.961 1 91.56 11 PHE B C 1
ATOM 1000 O O . PHE B 1 11 ? 5.035 -2.949 -0.988 1 91.56 11 PHE B O 1
ATOM 1007 N N . VAL B 1 12 ? 3.23 -4.156 -0.538 1 92.75 12 VAL B N 1
ATOM 1008 C CA . VAL B 1 12 ? 3.963 -5.285 0.028 1 92.75 12 VAL B CA 1
ATOM 1009 C C . VAL B 1 12 ? 4.879 -5.891 -1.031 1 92.75 12 VAL B C 1
ATOM 1011 O O . VAL B 1 12 ? 6.051 -6.172 -0.763 1 92.75 12 VAL B O 1
ATOM 1014 N N . TRP B 1 13 ? 4.328 -5.992 -2.258 1 91.06 13 TRP B N 1
ATOM 1015 C CA . TRP B 1 13 ? 5.082 -6.535 -3.383 1 91.06 13 TRP B CA 1
ATOM 1016 C C . TRP B 1 13 ? 6.312 -5.68 -3.674 1 91.06 13 TRP B C 1
ATOM 1018 O O . TRP B 1 13 ? 7.414 -6.203 -3.842 1 91.06 13 TRP B O 1
ATOM 1028 N N . HIS B 1 14 ? 6.105 -4.395 -3.668 1 86.88 14 HIS B N 1
ATOM 1029 C CA . HIS B 1 14 ? 7.191 -3.451 -3.914 1 86.88 14 HIS B CA 1
ATOM 1030 C C . HIS B 1 14 ? 8.258 -3.549 -2.83 1 86.88 14 HIS B C 1
ATOM 1032 O O . HIS B 1 14 ? 9.453 -3.582 -3.133 1 86.88 14 HIS B O 1
ATOM 1038 N N . LEU B 1 15 ? 7.875 -3.553 -1.636 1 86.06 15 LEU B N 1
ATOM 1039 C CA . LEU B 1 15 ? 8.812 -3.621 -0.518 1 86.06 15 LEU B CA 1
ATOM 1040 C C . LEU B 1 15 ? 9.625 -4.906 -0.569 1 86.06 15 LEU B C 1
ATOM 1042 O O . LEU B 1 15 ? 10.805 -4.91 -0.216 1 86.06 15 LEU B O 1
ATOM 1046 N N . MET B 1 16 ? 9 -5.973 -1.047 1 86.81 16 MET B N 1
ATOM 1047 C CA . MET B 1 16 ? 9.633 -7.289 -0.99 1 86.81 16 MET B CA 1
ATOM 1048 C C . MET B 1 16 ? 10.555 -7.504 -2.186 1 86.81 16 MET B C 1
ATOM 1050 O O . MET B 1 16 ? 11.57 -8.188 -2.072 1 86.81 16 MET B O 1
ATOM 1054 N N . PHE B 1 17 ? 10.203 -6.816 -3.301 1 85.38 17 PHE B N 1
ATOM 1055 C CA . PHE B 1 17 ? 10.898 -7.305 -4.488 1 85.38 17 PHE B CA 1
ATOM 1056 C C . PHE B 1 17 ? 11.562 -6.156 -5.238 1 85.38 17 PHE B C 1
ATOM 1058 O O . PHE B 1 17 ? 12.219 -6.375 -6.262 1 85.38 17 PHE B O 1
ATOM 1065 N N . THR B 1 18 ? 11.383 -4.898 -4.809 1 76.69 18 THR B N 1
ATOM 1066 C CA . THR B 1 18 ? 12.164 -3.816 -5.395 1 76.69 18 THR B CA 1
ATOM 1067 C C . THR B 1 18 ? 13.617 -3.885 -4.934 1 76.69 18 THR B C 1
ATOM 1069 O O . THR B 1 18 ? 13.891 -4.207 -3.775 1 76.69 18 THR B O 1
ATOM 1072 N N . ASP B 1 19 ? 14.484 -3.676 -5.797 1 66.69 19 ASP B N 1
ATOM 1073 C CA . ASP B 1 19 ? 15.922 -3.729 -5.535 1 66.69 19 ASP B CA 1
ATOM 1074 C C . ASP B 1 19 ? 16.297 -2.793 -4.391 1 66.69 19 ASP B C 1
ATOM 1076 O O . ASP B 1 19 ? 15.914 -1.625 -4.379 1 66.69 19 ASP B O 1
ATOM 1080 N N . ASP B 1 20 ? 16.953 -3.367 -3.449 1 63.16 20 ASP B N 1
ATOM 1081 C CA . ASP B 1 20 ? 17.375 -2.709 -2.215 1 63.16 20 ASP B CA 1
ATOM 1082 C C . ASP B 1 20 ? 18.156 -1.431 -2.51 1 63.16 20 ASP B C 1
ATOM 1084 O O . ASP B 1 20 ? 18.047 -0.451 -1.767 1 63.16 20 ASP B O 1
ATOM 1088 N N . LYS B 1 21 ? 18.922 -1.562 -3.516 1 62.31 21 LYS B N 1
ATOM 1089 C CA . LYS B 1 21 ? 19.734 -0.399 -3.842 1 62.31 21 LYS B CA 1
ATOM 1090 C C . LYS B 1 21 ? 18.859 0.806 -4.188 1 62.31 21 LYS B C 1
ATOM 1092 O O . LYS B 1 21 ? 19.328 1.948 -4.117 1 62.31 21 LYS B O 1
ATOM 1097 N N . GLN B 1 22 ? 17.672 0.509 -4.422 1 61.91 22 GLN B N 1
ATOM 1098 C CA . GLN B 1 22 ? 16.766 1.571 -4.852 1 61.91 22 GLN B CA 1
ATOM 1099 C C . GLN B 1 22 ? 15.828 1.992 -3.721 1 61.91 22 GLN B C 1
ATOM 1101 O O . GLN B 1 22 ? 15.156 3.021 -3.814 1 61.91 22 GLN B O 1
ATOM 1106 N N . LEU B 1 23 ? 15.984 1.228 -2.684 1 64.06 23 LEU B N 1
ATOM 1107 C CA . LEU B 1 23 ? 15.062 1.512 -1.585 1 64.06 23 LEU B CA 1
ATOM 1108 C C . LEU B 1 23 ? 15.781 2.254 -0.461 1 64.06 23 LEU B C 1
ATOM 1110 O O . LEU B 1 23 ? 16.922 1.922 -0.113 1 64.06 23 LEU B O 1
ATOM 1114 N N . ASP B 1 24 ? 15.273 3.465 -0.111 1 66 24 ASP B N 1
ATOM 1115 C CA . ASP B 1 24 ? 15.758 4.066 1.127 1 66 24 ASP B CA 1
ATOM 1116 C C . ASP B 1 24 ? 15.695 3.07 2.283 1 66 24 ASP B C 1
ATOM 1118 O O . ASP B 1 24 ? 14.602 2.65 2.686 1 66 24 ASP B O 1
ATOM 1122 N N . GLN B 1 25 ? 16.891 2.676 2.652 1 68.12 25 GLN B N 1
ATOM 1123 C CA . GLN B 1 25 ? 16.984 1.62 3.654 1 68.12 25 GLN B CA 1
ATOM 1124 C C . GLN B 1 25 ? 16.172 1.969 4.902 1 68.12 25 GLN B C 1
ATOM 1126 O O . GLN B 1 25 ? 15.555 1.096 5.508 1 68.12 25 GLN B O 1
ATOM 1131 N N . ASP B 1 26 ? 16.281 3.207 5.32 1 69.38 26 ASP B N 1
ATOM 1132 C CA . ASP B 1 26 ? 15.516 3.621 6.492 1 69.38 26 ASP B CA 1
ATOM 1133 C C . ASP B 1 26 ? 14.016 3.484 6.246 1 69.38 26 ASP B C 1
ATOM 1135 O O . ASP B 1 26 ? 13.281 3.027 7.121 1 69.38 26 ASP B O 1
ATOM 1139 N N . LEU B 1 27 ? 13.625 3.801 5.086 1 67.62 27 LEU B N 1
ATOM 1140 C CA . LEU B 1 27 ? 12.219 3.664 4.703 1 67.62 27 LEU B CA 1
ATOM 1141 C C . LEU B 1 27 ? 11.805 2.197 4.684 1 67.62 27 LEU B C 1
ATOM 1143 O O . LEU B 1 27 ? 10.734 1.846 5.18 1 67.62 27 LEU B O 1
ATOM 1147 N N . ALA B 1 28 ? 12.734 1.454 4.137 1 74.25 28 ALA B N 1
ATOM 1148 C CA . ALA B 1 28 ? 12.43 0.031 4.031 1 74.25 28 ALA B CA 1
ATOM 1149 C C . ALA B 1 28 ? 12.234 -0.594 5.41 1 74.25 28 ALA B C 1
ATOM 1151 O O . ALA B 1 28 ? 11.281 -1.344 5.633 1 74.25 28 ALA B O 1
ATOM 1152 N N . VAL B 1 29 ? 13.102 -0.209 6.285 1 75 29 VAL B N 1
ATOM 1153 C CA . VAL B 1 29 ? 13.062 -0.763 7.637 1 75 29 VAL B CA 1
ATOM 1154 C C . VAL B 1 29 ? 11.781 -0.316 8.336 1 75 29 VAL B C 1
ATOM 1156 O O . VAL B 1 29 ? 11.062 -1.138 8.906 1 75 29 VAL B O 1
ATOM 1159 N N . ARG B 1 30 ? 11.516 0.87 8.266 1 80.19 30 ARG B N 1
ATOM 1160 C CA . ARG B 1 30 ? 10.312 1.396 8.914 1 80.19 30 ARG B CA 1
ATOM 1161 C C . ARG B 1 30 ? 9.055 0.794 8.305 1 80.19 30 ARG B C 1
ATOM 1163 O O . ARG B 1 30 ? 8.109 0.453 9.023 1 80.19 30 ARG B O 1
ATOM 1170 N N . SER B 1 31 ? 9.117 0.661 7.035 1 81.81 31 SER B N 1
ATOM 1171 C CA . SER B 1 31 ? 7.961 0.108 6.336 1 81.81 31 SER B CA 1
ATOM 1172 C C . SER B 1 31 ? 7.73 -1.352 6.715 1 81.81 31 SER B C 1
ATOM 1174 O O . SER B 1 31 ? 6.598 -1.765 6.965 1 81.81 31 SER B O 1
ATOM 1176 N N . LEU B 1 32 ? 8.828 -2.053 6.875 1 79.81 32 LEU B N 1
ATOM 1177 C CA . LEU B 1 32 ? 8.719 -3.467 7.215 1 79.81 32 LEU B CA 1
ATOM 1178 C C . LEU B 1 32 ? 8.195 -3.643 8.641 1 79.81 32 LEU B C 1
ATOM 1180 O O . LEU B 1 32 ? 7.41 -4.555 8.906 1 79.81 32 LEU B O 1
ATOM 1184 N N . GLU B 1 33 ? 8.641 -2.768 9.508 1 83.5 33 GLU B N 1
ATOM 1185 C CA . GLU B 1 33 ? 8.125 -2.803 10.875 1 83.5 33 GLU B CA 1
ATOM 1186 C C . GLU B 1 33 ? 6.629 -2.492 10.906 1 83.5 33 GLU B C 1
ATOM 1188 O O . GLU B 1 33 ? 5.863 -3.17 11.594 1 83.5 33 GLU B O 1
ATOM 1193 N N . ASN B 1 34 ? 6.238 -1.542 10.234 1 87.56 34 ASN B N 1
ATOM 1194 C CA . ASN B 1 34 ? 4.824 -1.186 10.164 1 87.56 34 ASN B CA 1
ATOM 1195 C C . ASN B 1 34 ? 3.988 -2.318 9.578 1 87.56 34 ASN B C 1
ATOM 1197 O O . ASN B 1 34 ? 2.865 -2.561 10.023 1 87.56 34 ASN B O 1
ATOM 1201 N N . LEU B 1 35 ? 4.613 -3.012 8.648 1 89.12 35 LEU B N 1
ATOM 1202 C CA . LEU B 1 35 ? 3.906 -4.121 8.023 1 89.12 35 LEU B CA 1
ATOM 1203 C C . LEU B 1 35 ? 3.541 -5.188 9.055 1 89.12 35 LEU B C 1
ATOM 1205 O O . LEU B 1 35 ? 2.42 -5.699 9.047 1 89.12 35 LEU B O 1
ATOM 1209 N N . SER B 1 36 ? 4.5 -5.48 9.875 1 88.81 36 SER B N 1
ATOM 1210 C CA . SER B 1 36 ? 4.254 -6.488 10.898 1 88.81 36 SER B CA 1
ATOM 1211 C C . SER B 1 36 ? 3.098 -6.086 11.812 1 88.81 36 SER B C 1
ATOM 1213 O O . SER B 1 36 ? 2.238 -6.906 12.133 1 88.81 36 SER B O 1
ATOM 1215 N N . ASP B 1 37 ? 3.068 -4.871 12.18 1 90.75 37 ASP B N 1
ATOM 1216 C CA . ASP B 1 37 ? 1.999 -4.367 13.031 1 90.75 37 ASP B CA 1
ATOM 1217 C C . ASP B 1 37 ? 0.646 -4.457 12.328 1 90.75 37 ASP B C 1
ATOM 1219 O O . ASP B 1 37 ? -0.333 -4.93 12.914 1 90.75 37 ASP B O 1
ATOM 1223 N N . TYR B 1 38 ? 0.617 -4.078 11.109 1 93.62 38 TYR B N 1
ATOM 1224 C CA . TYR B 1 38 ? -0.633 -4.07 10.359 1 93.62 38 TYR B CA 1
ATOM 1225 C C . TYR B 1 38 ? -1.166 -5.484 10.172 1 93.62 38 TYR B C 1
ATOM 1227 O O . TYR B 1 38 ? -2.352 -5.742 10.391 1 93.62 38 TYR B O 1
ATOM 1235 N N . PHE B 1 39 ? -0.293 -6.375 9.867 1 94.12 39 PHE B N 1
ATOM 1236 C CA . PHE B 1 39 ? -0.731 -7.734 9.57 1 94.12 39 PHE B CA 1
ATOM 1237 C C . PHE B 1 39 ? -1.156 -8.453 10.844 1 94.12 39 PHE B C 1
ATOM 1239 O O . PHE B 1 39 ? -2.039 -9.312 10.812 1 94.12 39 PHE B O 1
ATOM 1246 N N . SER B 1 40 ? -0.572 -8.062 11.969 1 91.25 40 SER B N 1
ATOM 1247 C CA . SER B 1 40 ? -0.951 -8.68 13.234 1 91.25 40 SER B CA 1
ATOM 1248 C C . SER B 1 40 ? -2.367 -8.281 13.641 1 91.25 40 SER B C 1
ATOM 1250 O O . SER B 1 40 ? -3.025 -9 14.398 1 91.25 40 SER B O 1
ATOM 1252 N N . LEU B 1 41 ? -2.834 -7.195 13.117 1 91.44 41 LEU B N 1
ATOM 1253 C CA . LEU B 1 41 ? -4.145 -6.676 13.5 1 91.44 41 LEU B CA 1
ATOM 1254 C C . LEU B 1 41 ? -5.16 -6.891 12.391 1 91.44 41 LEU B C 1
ATOM 1256 O O . LEU B 1 41 ? -6.32 -6.48 12.516 1 91.44 41 LEU B O 1
ATOM 1260 N N . MET B 1 42 ? -4.746 -7.582 11.414 1 94.25 42 MET B N 1
ATOM 1261 C CA . MET B 1 42 ? -5.594 -7.746 10.234 1 94.25 42 MET B CA 1
ATOM 1262 C C . MET B 1 42 ? -6.762 -8.688 10.531 1 94.25 42 MET B C 1
ATOM 1264 O O . MET B 1 42 ? -6.566 -9.766 11.086 1 94.25 42 MET B O 1
ATOM 1268 N N . SER B 1 43 ? -7.984 -8.266 10.203 1 94.81 43 SER B N 1
ATOM 1269 C CA . SER B 1 43 ? -9.156 -9.117 10.383 1 94.81 43 SER B CA 1
ATOM 1270 C C . SER B 1 43 ? -9.211 -10.211 9.32 1 94.81 43 SER B C 1
ATOM 1272 O O . SER B 1 43 ? -8.523 -10.133 8.305 1 94.81 43 SER B O 1
ATOM 1274 N N . ASP B 1 44 ? -10.117 -11.156 9.539 1 95.19 44 ASP B N 1
ATOM 1275 C CA . ASP B 1 44 ? -10.305 -12.234 8.57 1 95.19 44 ASP B CA 1
ATOM 1276 C C . ASP B 1 44 ? -10.812 -11.695 7.238 1 95.19 44 ASP B C 1
ATOM 1278 O O . ASP B 1 44 ? -10.43 -12.188 6.176 1 95.19 44 ASP B O 1
ATOM 1282 N N . GLU B 1 45 ? -11.641 -10.711 7.332 1 96.06 45 GLU B N 1
ATOM 1283 C CA . GLU B 1 45 ? -12.195 -10.117 6.117 1 96.06 45 GLU B CA 1
ATOM 1284 C C . GLU B 1 45 ? -11.117 -9.406 5.309 1 96.06 45 GLU B C 1
ATOM 1286 O O . GLU B 1 45 ? -11.07 -9.531 4.08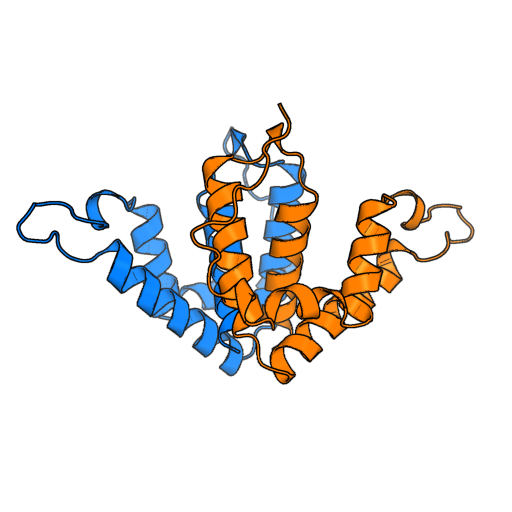2 1 96.06 45 GLU B O 1
ATOM 1291 N N . GLU B 1 46 ? -10.266 -8.766 5.973 1 97.12 46 GLU B N 1
ATOM 1292 C CA . GLU B 1 46 ? -9.156 -8.086 5.305 1 97.12 46 GLU B CA 1
ATOM 1293 C C . GLU B 1 46 ? -8.188 -9.094 4.684 1 97.12 46 GLU B C 1
ATOM 1295 O O . GLU B 1 46 ? -7.699 -8.883 3.57 1 97.12 46 GLU B O 1
ATOM 1300 N N . LYS B 1 47 ? -7.965 -10.141 5.414 1 96.94 47 LYS B N 1
ATOM 1301 C CA . LYS B 1 47 ? -7.102 -11.188 4.879 1 96.94 47 LYS B CA 1
ATOM 1302 C C . LYS B 1 47 ? -7.684 -11.781 3.6 1 96.94 47 LYS B C 1
ATOM 1304 O O . LYS B 1 47 ? -6.965 -11.992 2.621 1 96.94 47 LYS B O 1
ATOM 1309 N N . ARG B 1 48 ? -8.93 -11.977 3.625 1 97.38 48 ARG B N 1
ATOM 1310 C CA . ARG B 1 48 ? -9.586 -12.562 2.461 1 97.38 48 ARG B CA 1
ATOM 1311 C C . ARG B 1 48 ? -9.469 -11.641 1.25 1 97.38 48 ARG B C 1
ATOM 1313 O O . ARG B 1 48 ? -9.25 -12.102 0.129 1 97.38 48 ARG B O 1
ATOM 1320 N N . ALA B 1 49 ? -9.641 -10.367 1.491 1 97.44 49 ALA B N 1
ATOM 1321 C CA . ALA B 1 49 ? -9.523 -9.406 0.398 1 97.44 49 ALA B CA 1
ATOM 1322 C C . ALA B 1 49 ? -8.102 -9.383 -0.161 1 97.44 49 ALA B C 1
ATOM 1324 O O . ALA B 1 49 ? -7.91 -9.328 -1.378 1 97.44 49 ALA B O 1
ATOM 1325 N N . PHE B 1 50 ? -7.117 -9.461 0.703 1 97.94 50 PHE B N 1
ATOM 1326 C CA . PHE B 1 50 ? -5.711 -9.484 0.305 1 97.94 50 PHE B CA 1
ATOM 1327 C C . PHE B 1 50 ? -5.395 -10.75 -0.482 1 97.94 50 PHE B C 1
ATOM 1329 O O . PHE B 1 50 ? -4.715 -10.695 -1.51 1 97.94 50 PHE B O 1
ATOM 1336 N N . ILE B 1 51 ? -5.949 -11.812 -0.044 1 98.31 51 ILE B N 1
ATOM 1337 C CA . ILE B 1 51 ? -5.746 -13.109 -0.686 1 98.31 51 ILE B CA 1
ATOM 1338 C C . ILE B 1 51 ? -6.371 -13.102 -2.078 1 98.31 51 ILE B C 1
ATOM 1340 O O . ILE B 1 51 ? -5.793 -13.625 -3.031 1 98.31 51 ILE B O 1
ATOM 1344 N N . ALA B 1 52 ? -7.512 -12.531 -2.178 1 98.19 52 ALA B N 1
ATOM 1345 C CA . ALA B 1 52 ? -8.188 -12.469 -3.473 1 98.19 52 ALA B CA 1
ATOM 1346 C C . ALA B 1 52 ? -7.336 -11.727 -4.5 1 98.19 52 ALA B C 1
ATOM 1348 O O . ALA B 1 52 ? -7.227 -12.156 -5.652 1 98.19 52 ALA B O 1
ATOM 1349 N N . VAL B 1 53 ? -6.719 -10.648 -4.125 1 97.44 53 VAL B N 1
ATOM 1350 C CA . VAL B 1 53 ? -5.844 -9.891 -5.016 1 97.44 53 VAL B CA 1
ATOM 1351 C C . VAL B 1 53 ? -4.637 -10.742 -5.398 1 97.44 53 VAL B C 1
ATOM 1353 O O . VAL B 1 53 ? -4.262 -10.812 -6.57 1 97.44 53 VAL B O 1
ATOM 1356 N N . ALA B 1 54 ? -4.082 -11.398 -4.426 1 97.62 54 ALA B N 1
ATOM 1357 C CA . ALA B 1 54 ? -2.918 -12.25 -4.676 1 97.62 54 ALA B CA 1
ATOM 1358 C C . ALA B 1 54 ? -3.254 -13.359 -5.664 1 97.62 54 ALA B C 1
ATOM 1360 O O . ALA B 1 54 ? -2.418 -13.742 -6.488 1 97.62 54 ALA B O 1
ATOM 1361 N N . HIS B 1 55 ? -4.426 -13.891 -5.5 1 96.75 55 HIS B N 1
ATOM 1362 C CA . HIS B 1 55 ? -4.879 -14.938 -6.406 1 96.75 55 HIS B CA 1
ATOM 1363 C C . HIS B 1 55 ? -4.891 -14.453 -7.852 1 96.75 55 HIS B C 1
ATOM 1365 O O . HIS B 1 55 ? -4.414 -15.148 -8.75 1 96.75 55 HIS B O 1
ATOM 1371 N N . GLU B 1 56 ? -5.406 -13.32 -8.07 1 95.19 56 GLU B N 1
ATOM 1372 C CA . GLU B 1 56 ? -5.477 -12.75 -9.406 1 95.19 56 GLU B CA 1
ATOM 1373 C C . GLU B 1 56 ? -4.082 -12.453 -9.953 1 95.19 56 GLU B C 1
ATOM 1375 O O . GLU B 1 56 ? -3.797 -12.719 -11.125 1 95.19 56 GLU B O 1
ATOM 1380 N N . ARG B 1 57 ? -3.209 -11.93 -9.094 1 92.94 57 ARG B N 1
ATOM 1381 C CA . ARG B 1 57 ? -1.843 -11.633 -9.508 1 92.94 57 ARG B CA 1
ATOM 1382 C C . ARG B 1 57 ? -1.088 -12.906 -9.859 1 92.94 57 ARG B C 1
ATOM 1384 O O . ARG B 1 57 ? -0.339 -12.945 -10.844 1 92.94 57 ARG B O 1
ATOM 1391 N N . LYS B 1 58 ? -1.309 -13.867 -9.078 1 93.12 58 LYS B N 1
ATOM 1392 C CA . LYS B 1 58 ? -0.676 -15.164 -9.328 1 93.12 58 LYS B CA 1
ATOM 1393 C C . LYS B 1 58 ? -1.098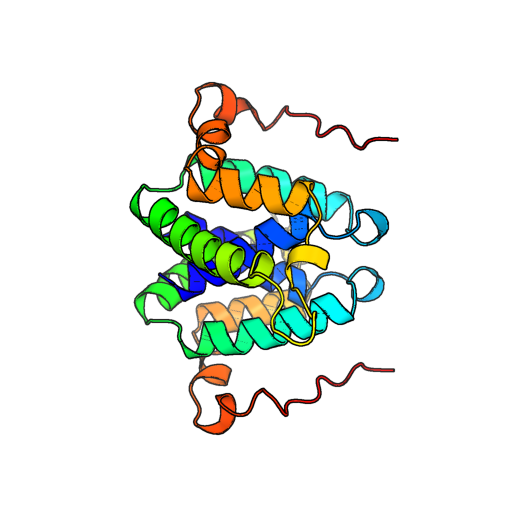 -15.727 -10.68 1 93.12 58 LYS B C 1
ATOM 1395 O O . LYS B 1 58 ? -0.259 -16.203 -11.453 1 93.12 58 LYS B O 1
ATOM 1400 N N . ALA B 1 59 ? -2.359 -15.672 -10.938 1 90.56 59 ALA B N 1
ATOM 1401 C CA . ALA B 1 59 ? -2.887 -16.188 -12.203 1 90.56 59 ALA B CA 1
ATOM 1402 C C . ALA B 1 59 ? -2.271 -15.453 -13.391 1 90.56 59 ALA B C 1
ATOM 1404 O O . ALA B 1 59 ? -1.967 -16.062 -14.414 1 90.56 59 ALA B O 1
ATOM 1405 N N . ARG B 1 60 ? -2.08 -14.156 -13.242 1 86.62 60 ARG B N 1
ATOM 1406 C CA . ARG B 1 60 ? -1.521 -13.344 -14.32 1 86.62 60 ARG B CA 1
ATOM 1407 C C . ARG B 1 60 ? -0.029 -13.617 -14.492 1 86.62 60 ARG B C 1
ATOM 1409 O O . ARG B 1 60 ? 0.454 -13.781 -15.617 1 86.62 60 ARG B O 1
ATOM 1416 N N . LEU B 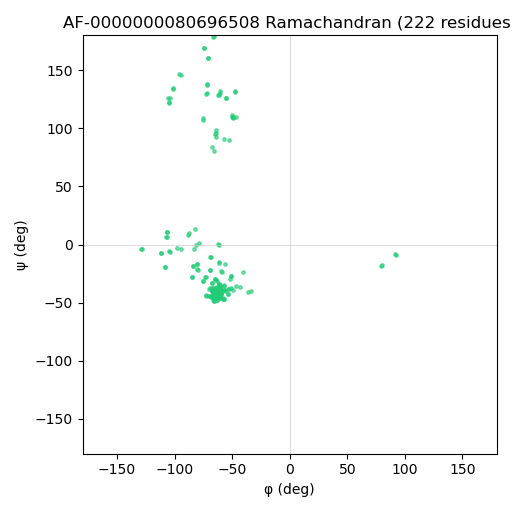1 61 ? 0.68 -13.688 -13.422 1 85.69 61 LEU B N 1
ATOM 1417 C CA . LEU B 1 61 ? 2.135 -13.773 -13.445 1 85.69 61 LEU B CA 1
ATOM 1418 C C . LEU B 1 61 ? 2.584 -15.18 -13.852 1 85.69 61 LEU B C 1
ATOM 1420 O O . LEU B 1 61 ? 3.637 -15.344 -14.469 1 85.69 61 LEU B O 1
ATOM 1424 N N . LEU B 1 62 ? 1.791 -16.172 -13.508 1 82.19 62 LEU B N 1
ATOM 1425 C CA . LEU B 1 62 ? 2.205 -17.547 -13.734 1 82.19 62 LEU B CA 1
ATOM 1426 C C . LEU B 1 62 ? 1.435 -18.156 -14.906 1 82.19 62 LEU B C 1
ATOM 1428 O O . LEU B 1 62 ? 1.441 -19.375 -15.086 1 82.19 62 LEU B O 1
ATOM 1432 N N . ALA B 1 63 ? 0.774 -17.281 -15.547 1 78.62 63 ALA B N 1
ATOM 1433 C CA . ALA B 1 63 ? 0.035 -17.766 -16.703 1 78.62 63 ALA B CA 1
ATOM 1434 C C . ALA B 1 63 ? 0.976 -18.391 -17.734 1 78.62 63 ALA B C 1
ATOM 1436 O O . ALA B 1 63 ? 2.109 -17.938 -17.906 1 78.62 63 ALA B O 1
ATOM 1437 N N . VAL B 1 64 ? 0.653 -19.484 -18.141 1 71.19 64 VAL B N 1
ATOM 1438 C CA . VAL B 1 64 ? 1.378 -20.234 -19.156 1 71.19 64 VAL B CA 1
ATOM 1439 C C . VAL B 1 64 ? 1.393 -19.453 -20.469 1 71.19 64 VAL B C 1
ATOM 1441 O O . VAL B 1 64 ? 0.387 -18.844 -20.859 1 71.19 64 VAL B O 1
ATOM 1444 N N . PRO B 1 65 ? 2.664 -19.328 -20.969 1 66.5 65 PRO B N 1
ATOM 1445 C CA . PRO B 1 65 ? 2.842 -18.594 -22.234 1 66.5 65 PRO B CA 1
ATOM 1446 C C . PRO B 1 65 ? 1.854 -19.031 -23.312 1 66.5 65 PRO B C 1
ATOM 1448 O O . PRO B 1 65 ? 1.418 -20.188 -23.328 1 66.5 65 PRO B O 1
ATOM 1451 N N . ASP B 1 66 ? 1.322 -17.828 -23.812 1 63.56 66 ASP B N 1
ATOM 1452 C CA . ASP B 1 66 ? 0.475 -18.141 -24.953 1 63.56 66 ASP B CA 1
ATOM 1453 C C . A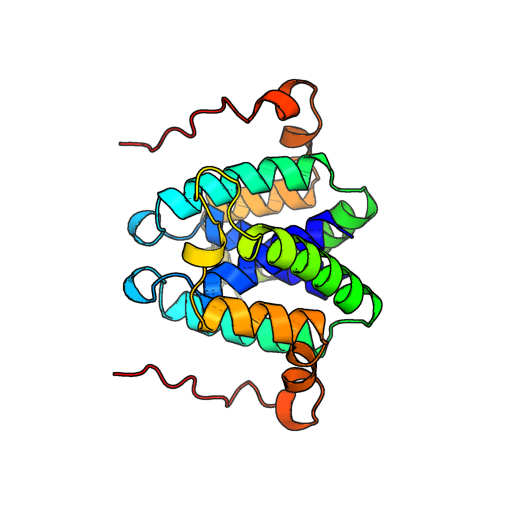SP B 1 66 ? 1.301 -18.703 -26.109 1 63.56 66 ASP B C 1
ATOM 1455 O O . ASP B 1 66 ? 2.49 -18.984 -25.953 1 63.56 66 ASP B O 1
ATOM 1459 N N . ALA B 1 67 ? 0.625 -18.969 -27.047 1 66.81 67 ALA B N 1
ATOM 1460 C CA . ALA B 1 67 ? 1.188 -19.594 -28.234 1 66.81 67 ALA B CA 1
ATOM 1461 C C . ALA B 1 67 ? 2.414 -18.844 -28.734 1 66.81 67 ALA B C 1
ATOM 1463 O O . ALA B 1 67 ? 3.316 -19.422 -29.328 1 66.81 67 ALA B O 1
ATOM 1464 N N . ASP B 1 68 ? 2.465 -17.609 -28.469 1 65.38 68 ASP B N 1
ATOM 1465 C CA . ASP B 1 68 ? 3.59 -16.812 -28.938 1 65.38 68 ASP B CA 1
ATOM 1466 C C . ASP B 1 68 ? 4.746 -16.844 -27.938 1 65.38 68 ASP B C 1
ATOM 1468 O O . ASP B 1 68 ? 5.793 -16.234 -28.172 1 65.38 68 ASP B O 1
ATOM 1472 N N . GLY B 1 69 ? 4.617 -17.672 -27.016 1 59.78 69 GLY B N 1
ATOM 1473 C CA . GLY B 1 69 ? 5.715 -17.906 -26.094 1 59.78 69 GLY B CA 1
ATOM 1474 C C . GLY B 1 69 ? 5.828 -16.844 -25.016 1 59.78 69 GLY B C 1
ATOM 1475 O O . GLY B 1 69 ? 6.715 -16.906 -24.156 1 59.78 69 GLY B O 1
ATOM 1476 N N . TYR B 1 70 ? 5.223 -15.703 -25.25 1 54.44 70 TYR B N 1
ATOM 1477 C CA . TYR B 1 70 ? 5.332 -14.695 -24.203 1 54.44 70 TYR B CA 1
ATOM 1478 C C . TYR B 1 70 ? 4.652 -15.164 -22.922 1 54.44 70 TYR B C 1
ATOM 1480 O O . TYR B 1 70 ? 3.48 -15.539 -22.938 1 54.44 70 TYR B O 1
ATOM 1488 N N . SER B 1 71 ? 5.52 -15.766 -21.969 1 57.19 71 SER B N 1
ATOM 1489 C CA . SER B 1 71 ? 4.906 -16.156 -20.703 1 57.19 71 SER B CA 1
ATOM 1490 C C . SER B 1 71 ? 5.258 -15.18 -19.594 1 57.19 71 SER B C 1
ATOM 1492 O O . SER B 1 71 ? 6.426 -14.82 -19.422 1 57.19 71 SER B O 1
ATOM 1494 N N . PRO B 1 72 ? 4.238 -14.68 -18.969 1 54.88 72 PRO B N 1
ATOM 1495 C CA . PRO B 1 72 ? 4.508 -13.82 -17.812 1 54.88 72 PRO B CA 1
ATOM 1496 C C . PRO B 1 72 ? 5.305 -14.523 -16.719 1 54.88 72 PRO B C 1
ATOM 1498 O O . PRO B 1 72 ? 5.93 -13.875 -15.883 1 54.88 72 PRO B O 1
ATOM 1501 N N . ILE B 1 73 ? 5.223 -15.961 -16.688 1 54.91 73 ILE B N 1
ATOM 1502 C CA . ILE B 1 73 ? 5.914 -16.688 -15.625 1 54.91 73 ILE B CA 1
ATOM 1503 C C . ILE B 1 73 ? 7.414 -16.406 -15.703 1 54.91 73 ILE B C 1
ATOM 1505 O O . ILE B 1 73 ? 8.086 -16.297 -14.672 1 54.91 73 ILE B O 1
ATOM 1509 N N . ARG B 1 74 ? 7.852 -16.328 -17.062 1 56.66 74 ARG B N 1
ATOM 1510 C CA . ARG B 1 74 ? 9.281 -16.141 -17.266 1 56.66 74 ARG B CA 1
ATOM 1511 C C . ARG B 1 74 ? 9.75 -14.82 -16.656 1 56.66 74 ARG B C 1
ATOM 1513 O O . ARG B 1 74 ? 10.945 -14.594 -16.484 1 56.66 74 ARG B O 1
ATOM 1520 N N . LEU B 1 75 ? 8.695 -14.25 -16.125 1 65.62 75 LEU B N 1
ATOM 1521 C CA . LEU B 1 75 ? 9.07 -12.914 -15.672 1 65.62 75 LEU B CA 1
ATOM 1522 C C . LEU B 1 75 ? 9.047 -12.844 -14.148 1 65.62 75 LEU B C 1
ATOM 1524 O O . LEU B 1 75 ? 9.789 -12.062 -13.547 1 65.62 75 LEU B O 1
ATOM 1528 N N . ALA B 1 76 ? 8.484 -14.109 -13.562 1 82.06 76 ALA B N 1
ATOM 1529 C CA . ALA B 1 76 ? 8.469 -14.062 -12.102 1 82.06 76 ALA B CA 1
ATOM 1530 C C . ALA B 1 76 ? 9.633 -14.859 -11.516 1 82.06 76 ALA B C 1
ATOM 1532 O O . ALA B 1 76 ? 9.93 -15.961 -11.969 1 82.06 76 ALA B O 1
ATOM 1533 N N . THR B 1 77 ? 10.359 -14.375 -10.57 1 87.88 77 THR B N 1
ATOM 1534 C CA . THR B 1 77 ? 11.398 -15.102 -9.852 1 87.88 77 THR B CA 1
ATOM 1535 C C . THR B 1 77 ? 10.789 -16.156 -8.938 1 87.88 77 THR B C 1
ATOM 1537 O O . THR B 1 77 ? 9.586 -16.141 -8.672 1 87.88 77 THR B O 1
ATOM 1540 N N . GLU B 1 78 ? 11.594 -17.094 -8.562 1 89.12 78 GLU B N 1
ATOM 1541 C CA . GLU B 1 78 ? 11.141 -18.125 -7.621 1 89.12 78 GLU B CA 1
ATOM 1542 C C . GLU B 1 78 ? 10.625 -17.484 -6.328 1 89.12 78 GLU B C 1
ATOM 1544 O O . GLU B 1 78 ? 9.633 -17.953 -5.758 1 89.12 78 GLU B O 1
ATOM 1549 N N . GLU B 1 79 ? 11.297 -16.469 -5.879 1 91.62 79 GLU B N 1
ATOM 1550 C CA . GLU B 1 79 ? 10.891 -15.773 -4.66 1 91.62 79 GLU B CA 1
ATOM 1551 C C . GLU B 1 79 ? 9.508 -15.141 -4.816 1 91.62 79 GLU B C 1
ATOM 1553 O O . GLU B 1 79 ? 8.688 -15.203 -3.9 1 91.62 79 GLU B O 1
ATOM 1558 N N . GLN B 1 80 ? 9.32 -14.633 -5.973 1 92.62 80 GLN B N 1
ATOM 1559 C CA . GLN B 1 80 ? 8.031 -14.016 -6.266 1 92.62 80 GLN B CA 1
ATOM 1560 C C . GLN B 1 80 ? 6.918 -15.062 -6.305 1 92.62 80 GLN B C 1
ATOM 1562 O O . GLN B 1 80 ? 5.844 -14.859 -5.738 1 92.62 80 GLN B O 1
ATOM 1567 N N . ALA B 1 81 ? 7.191 -16.156 -6.938 1 92.94 81 ALA B N 1
ATOM 1568 C CA . ALA B 1 81 ? 6.223 -17.25 -7.008 1 92.94 81 ALA B CA 1
ATOM 1569 C C . ALA B 1 81 ? 5.91 -17.797 -5.621 1 92.94 81 ALA B C 1
ATOM 1571 O O . ALA B 1 81 ? 4.75 -18.047 -5.289 1 92.94 81 ALA B O 1
ATOM 1572 N N . GLN B 1 82 ? 6.91 -18 -4.828 1 93.75 82 GLN B N 1
ATOM 1573 C CA . GLN B 1 82 ? 6.742 -18.516 -3.473 1 93.75 82 GLN B CA 1
ATOM 1574 C C . GLN B 1 82 ? 5.918 -17.547 -2.621 1 93.75 82 GLN B C 1
ATOM 1576 O O . GLN B 1 82 ? 5.062 -17.969 -1.843 1 93.75 82 GLN B O 1
ATOM 1581 N N . PHE B 1 83 ? 6.215 -16.312 -2.756 1 95.31 83 PHE B N 1
ATOM 1582 C CA . PHE B 1 83 ? 5.461 -15.305 -2.029 1 95.31 83 PHE B CA 1
ATOM 1583 C C . PHE B 1 83 ? 3.975 -15.398 -2.357 1 95.31 83 PHE B C 1
ATOM 1585 O O . PHE B 1 83 ? 3.135 -15.438 -1.457 1 95.31 83 PHE B O 1
ATOM 1592 N N . LEU B 1 84 ? 3.637 -15.5 -3.635 1 96.12 84 LEU B N 1
ATOM 1593 C CA . LEU B 1 84 ? 2.246 -15.578 -4.07 1 96.12 84 LEU B CA 1
ATOM 1594 C C . LEU B 1 84 ? 1.579 -16.844 -3.543 1 96.12 84 LEU B C 1
ATOM 1596 O O . LEU B 1 84 ? 0.441 -16.797 -3.07 1 96.12 84 LEU B O 1
ATOM 1600 N N . TYR B 1 85 ? 2.264 -17.875 -3.564 1 96.38 85 TYR B N 1
ATOM 1601 C CA . TYR B 1 85 ? 1.724 -19.125 -3.045 1 96.38 85 TYR B CA 1
ATOM 1602 C C . TYR B 1 85 ? 1.44 -19.016 -1.551 1 96.38 85 TYR B C 1
ATOM 1604 O O . TYR B 1 85 ? 0.392 -19.469 -1.077 1 96.38 85 TYR B O 1
ATOM 1612 N N . HIS B 1 86 ? 2.332 -18.391 -0.763 1 96.94 86 HIS B N 1
ATOM 1613 C CA . HIS B 1 86 ? 2.174 -18.266 0.682 1 96.94 86 HIS B CA 1
ATOM 1614 C C . HIS B 1 86 ? 0.997 -17.359 1.027 1 96.94 86 HIS B C 1
ATOM 1616 O O . HIS B 1 86 ? 0.282 -17.609 2.002 1 96.94 86 HIS B O 1
ATOM 1622 N N . VAL B 1 87 ? 0.859 -16.359 0.233 1 97.31 87 VAL B N 1
ATOM 1623 C CA . VAL B 1 87 ? -0.252 -15.445 0.497 1 97.31 87 VAL B CA 1
ATOM 1624 C C . VAL B 1 87 ? -1.574 -16.141 0.184 1 97.31 87 VAL B C 1
ATOM 1626 O O . VAL B 1 87 ? -2.49 -16.156 1.01 1 97.31 87 VAL B O 1
ATOM 1629 N N . VAL B 1 88 ? -1.67 -16.844 -0.92 1 97.5 88 VAL B N 1
ATOM 1630 C CA . VAL B 1 88 ? -2.904 -17.484 -1.374 1 97.5 88 VAL B CA 1
ATOM 1631 C C . VAL B 1 88 ? -3.283 -18.609 -0.425 1 97.5 88 VAL B C 1
ATOM 1633 O O . VAL B 1 88 ? -4.465 -18.812 -0.125 1 97.5 88 VAL B O 1
ATOM 1636 N N . SER B 1 89 ? -2.355 -19.234 0.116 1 96.38 89 SER B N 1
ATOM 1637 C CA . SER B 1 89 ? -2.619 -20.344 1.025 1 96.38 89 SER B CA 1
ATOM 1638 C C . SER B 1 89 ? -2.979 -19.844 2.42 1 96.38 89 SER B C 1
ATOM 1640 O O . SER B 1 89 ? -3.465 -20.609 3.254 1 96.38 89 SER B O 1
ATOM 1642 N N . GLY B 1 90 ? -2.684 -18.625 2.711 1 95 90 GLY B N 1
ATOM 1643 C CA . GLY B 1 90 ? -2.9 -18.078 4.039 1 95 90 GLY B CA 1
ATOM 1644 C C . GLY B 1 90 ? -1.689 -18.203 4.941 1 95 90 GLY B C 1
ATOM 1645 O O . GLY B 1 90 ? -1.636 -17.594 6.008 1 95 90 GLY B O 1
ATOM 1646 N N . GLN B 1 91 ? -0.688 -18.922 4.516 1 94 91 GLN B N 1
ATOM 1647 C CA . GLN B 1 91 ? 0.504 -19.172 5.32 1 94 91 GLN B CA 1
ATOM 1648 C C . GLN B 1 91 ? 1.251 -17.875 5.613 1 94 91 GLN B C 1
ATOM 1650 O O . GLN B 1 91 ? 1.855 -17.734 6.68 1 94 91 GLN B O 1
ATOM 1655 N N . PHE B 1 92 ? 1.174 -17.016 4.773 1 94.06 92 PHE B N 1
ATOM 1656 C CA . PHE B 1 92 ? 1.859 -15.734 4.883 1 94.06 92 PHE B CA 1
ATOM 1657 C C . PHE B 1 92 ? 1.46 -15.016 6.164 1 94.06 92 PHE B C 1
ATOM 1659 O O . PHE B 1 92 ? 2.303 -14.414 6.832 1 94.06 92 PHE B O 1
ATOM 1666 N N . PHE B 1 93 ? 0.189 -15.156 6.59 1 94.12 93 PHE B N 1
ATOM 1667 C CA . PHE B 1 93 ? -0.343 -14.383 7.703 1 94.12 93 PHE B CA 1
ATOM 1668 C C . PHE B 1 93 ? 0.007 -15.031 9.039 1 94.12 93 PHE B C 1
ATOM 1670 O O . PHE B 1 93 ? -0.024 -14.375 10.078 1 94.12 93 PHE B O 1
ATOM 1677 N N . GLN B 1 94 ? 0.33 -16.219 8.984 1 91.19 94 GLN B N 1
ATOM 1678 C CA . GLN B 1 94 ? 0.596 -16.969 10.203 1 91.19 94 GLN B CA 1
ATOM 1679 C C . GLN B 1 94 ? 1.818 -16.422 10.938 1 91.19 94 GLN B C 1
ATOM 1681 O O . GLN B 1 94 ? 1.893 -16.484 12.164 1 91.19 94 GLN B O 1
ATOM 1686 N N . GLN B 1 95 ? 2.723 -15.891 10.25 1 86.69 95 GLN B N 1
ATOM 1687 C CA . GLN B 1 95 ? 3.961 -15.383 10.828 1 86.69 95 GLN B CA 1
ATOM 1688 C C . GLN B 1 95 ? 3.703 -14.148 11.688 1 86.69 95 GLN B C 1
ATOM 1690 O O . GLN B 1 95 ? 4.555 -13.742 12.477 1 86.69 95 GLN B O 1
ATOM 1695 N N . PHE B 1 96 ? 2.541 -13.672 11.578 1 88.5 96 PHE B N 1
ATOM 1696 C CA . PHE B 1 96 ? 2.242 -12.445 12.312 1 88.5 96 PHE B CA 1
ATOM 1697 C C . PHE B 1 96 ? 1.314 -12.734 13.492 1 88.5 96 PHE B C 1
ATOM 1699 O O . PHE B 1 96 ? 0.992 -11.836 14.266 1 88.5 96 PHE B O 1
ATOM 1706 N N . GLU B 1 97 ? 0.515 -13.781 13.703 1 81.81 97 GLU B N 1
ATOM 1707 C CA . GLU B 1 97 ? -0.505 -14.133 14.688 1 81.81 97 GLU B CA 1
ATOM 1708 C C . GLU B 1 97 ? 0.124 -14.68 15.969 1 81.81 97 GLU B C 1
ATOM 1710 O O . GLU B 1 97 ? -0.546 -14.797 17 1 81.81 97 GLU B O 1
ATOM 1715 N N . GLY B 1 98 ? 1.312 -14.836 16.188 1 65.56 98 GLY B N 1
ATOM 1716 C CA . GLY B 1 98 ? 1.895 -15.477 17.359 1 65.56 98 GLY B CA 1
ATOM 1717 C C . GLY B 1 98 ? 2.311 -14.5 18.438 1 65.56 98 GLY B C 1
ATOM 1718 O O . GLY B 1 98 ? 2.395 -13.297 18.188 1 65.56 98 GLY B O 1
ATOM 1719 N N . PRO B 1 99 ? 2.178 -14.961 19.703 1 55.69 99 PRO B N 1
ATOM 1720 C CA . PRO B 1 99 ? 2.551 -14.18 20.891 1 55.69 99 PRO B CA 1
ATOM 1721 C C . PRO B 1 99 ? 3.789 -13.32 20.656 1 55.69 99 PRO B C 1
ATOM 1723 O O . PRO B 1 99 ? 3.918 -12.25 21.266 1 55.69 99 PRO B O 1
ATOM 1726 N N . LEU B 1 100 ? 4.723 -13.734 20.047 1 45.28 100 LEU B N 1
ATOM 1727 C CA . LEU B 1 100 ? 6.016 -13.094 19.828 1 45.28 100 LEU B CA 1
ATOM 1728 C C . LEU B 1 100 ? 5.918 -12.062 18.703 1 45.28 100 LEU B C 1
ATOM 1730 O O . LEU B 1 100 ? 6.887 -11.359 18.422 1 45.28 100 LEU B O 1
ATOM 1734 N N . ALA B 1 101 ? 5.012 -12.148 17.891 1 47.12 101 ALA B N 1
ATOM 1735 C CA . ALA B 1 101 ? 4.832 -11.117 16.875 1 47.12 101 ALA B CA 1
ATOM 1736 C C . ALA B 1 101 ? 4.777 -9.727 17.5 1 47.12 101 ALA B C 1
ATOM 1738 O O . ALA B 1 101 ? 4.883 -8.719 16.812 1 47.12 101 ALA B O 1
ATOM 1739 N N . ALA B 1 102 ? 4.344 -9.672 18.625 1 43.28 102 ALA B N 1
ATOM 1740 C CA . ALA B 1 102 ? 4.188 -8.492 19.453 1 43.28 102 ALA B CA 1
ATOM 1741 C C . ALA B 1 102 ? 5.516 -7.754 19.625 1 43.28 102 ALA B C 1
ATOM 1743 O O . ALA B 1 102 ? 5.539 -6.57 19.969 1 43.28 102 ALA B O 1
ATOM 1744 N N . ASP B 1 103 ? 6.629 -8.508 19.781 1 38.03 103 ASP B N 1
ATOM 1745 C CA . ASP B 1 103 ? 7.867 -7.848 20.188 1 38.03 103 ASP B CA 1
ATOM 1746 C C . ASP B 1 103 ? 8.57 -7.223 18.984 1 38.03 103 ASP B C 1
ATOM 1748 O O . ASP B 1 103 ? 9.625 -7.699 18.562 1 38.03 103 ASP B O 1
ATOM 1752 N N . ALA B 1 104 ? 8.102 -7.07 17.984 1 41.34 104 ALA B N 1
ATOM 1753 C CA . ALA B 1 104 ? 8.672 -6.516 16.75 1 41.34 104 ALA B CA 1
ATOM 1754 C C . ALA B 1 104 ? 9.555 -5.309 17.047 1 41.34 104 ALA B C 1
ATOM 1756 O O . ALA B 1 104 ? 10.172 -4.742 16.156 1 41.34 104 ALA B O 1
ATOM 1757 N N . SER B 1 105 ? 9.406 -4.656 18.047 1 37.66 105 SER B N 1
ATOM 1758 C CA . SER B 1 105 ? 10.422 -3.66 18.391 1 37.66 105 SER B CA 1
ATOM 1759 C C . SER B 1 105 ? 11.828 -4.238 18.266 1 37.66 105 SER B C 1
ATOM 1761 O O . SER B 1 105 ? 12.789 -3.502 18.062 1 37.66 105 SER B O 1
ATOM 1763 N N . ASP B 1 106 ? 11.992 -5.543 18.609 1 33.16 106 ASP B N 1
ATOM 1764 C CA . ASP B 1 106 ? 13.328 -6.125 18.719 1 33.16 106 ASP B CA 1
ATOM 1765 C C . ASP B 1 106 ? 13.711 -6.875 17.453 1 33.16 106 ASP B C 1
ATOM 1767 O O . ASP B 1 106 ? 14.688 -7.625 17.438 1 33.16 106 ASP B O 1
ATOM 1771 N N . ARG B 1 107 ? 12.938 -7.012 16.484 1 35.09 107 ARG B N 1
ATOM 1772 C CA . ARG B 1 107 ? 13.383 -7.824 15.359 1 35.09 107 ARG B CA 1
ATOM 1773 C C . ARG B 1 107 ? 14.414 -7.078 14.516 1 35.09 107 ARG B C 1
ATOM 1775 O O . ARG B 1 107 ? 14.172 -5.945 14.094 1 35.09 107 ARG B O 1
ATOM 1782 N N . VAL B 1 108 ? 15.711 -7.441 14.57 1 31.39 108 VAL B N 1
ATOM 1783 C CA . VAL B 1 108 ? 16.891 -7.02 13.836 1 31.39 108 VAL B CA 1
ATOM 1784 C C . VAL B 1 108 ? 16.781 -7.457 12.375 1 31.39 108 VAL B C 1
ATOM 1786 O O . VAL B 1 108 ? 16.578 -8.641 12.086 1 31.39 108 VAL B O 1
ATOM 1789 N N . VAL B 1 109 ? 16.172 -6.824 11.5 1 33.47 109 VAL B N 1
ATOM 1790 C CA . VAL B 1 109 ? 16.281 -7.16 10.086 1 33.47 109 VAL B CA 1
ATOM 1791 C C . VAL B 1 109 ? 17.75 -7.281 9.695 1 33.47 109 VAL B C 1
ATOM 1793 O O . VAL B 1 109 ? 18.531 -6.352 9.898 1 33.47 109 VAL B O 1
ATOM 1796 N N . PRO B 1 110 ? 18.172 -8.461 9.43 1 28.23 110 PRO B N 1
ATOM 1797 C CA . PRO B 1 110 ? 19.562 -8.617 8.992 1 28.23 110 PRO B CA 1
ATOM 1798 C C . PRO B 1 110 ? 19.828 -7.945 7.648 1 28.23 110 PRO B C 1
ATOM 1800 O O . PRO B 1 110 ? 19.047 -8.094 6.703 1 28.23 110 PRO B O 1
ATOM 1803 N N . ILE B 1 111 ? 20.297 -6.773 7.527 1 30.64 111 ILE B N 1
ATOM 1804 C CA . ILE B 1 111 ? 20.906 -6.188 6.336 1 30.64 111 ILE B CA 1
ATOM 1805 C C . ILE B 1 111 ? 22.094 -7.043 5.891 1 30.64 111 ILE B C 1
ATOM 1807 O O . ILE B 1 111 ? 22.953 -7.395 6.703 1 30.64 111 ILE B O 1
ATOM 1811 N N . ARG B 1 112 ? 21.734 -7.945 5.062 1 27.2 112 ARG B N 1
ATOM 1812 C CA . ARG B 1 112 ? 22.922 -8.602 4.523 1 27.2 112 ARG B CA 1
ATOM 1813 C C . ARG B 1 112 ? 23.938 -7.578 4.012 1 27.2 112 ARG B C 1
ATOM 1815 O O . ARG B 1 112 ? 23.562 -6.641 3.301 1 27.2 112 ARG B O 1
ATOM 1822 N N . ARG B 1 113 ? 25.062 -7.484 4.715 1 27.02 113 ARG B N 1
ATOM 1823 C CA . ARG B 1 113 ? 26.312 -6.883 4.258 1 27.02 113 ARG B CA 1
ATOM 1824 C C . ARG B 1 1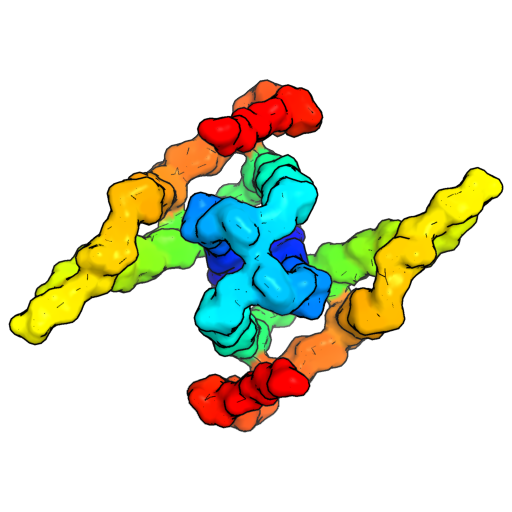13 ? 26.75 -7.48 2.924 1 27.02 113 ARG B C 1
ATOM 1826 O O . ARG B 1 113 ? 26.672 -8.695 2.729 1 27.02 113 ARG B O 1
#

Foldseek 3Di:
DQVVLLVVLVVVCCLVPPDPVPDPPVCSVVVVLVVLVDLQPADPVSLVSNLVNLVVVLCQQQPQDDPVRPHSVVVADPVRNVVSVCSNVVVVSVVRNDPCSVVCVPDDPPPPD/DQVVLLVVLVVVLCLVPPDPVPDPPVCSLVVVLVVLVDLQPADPVSLVSNLVNLVVVLCQQQPQDDPVRPHSVVVADPVRNVVSVCSNVVVVSVVRNDPCSVVSVPDDPDPDD

Organism: NCBI:txid629263

Solvent-accessible surface area (backbone atoms only — not comparable to full-atom values): 12525 Å² total; per-residue (Å²): 101,60,39,36,21,47,39,24,48,53,35,54,50,45,71,71,64,49,58,62,92,36,42,56,61,69,55,49,52,53,49,52,52,51,45,50,56,34,56,47,65,45,49,72,68,50,48,51,42,40,25,54,47,36,46,55,50,41,54,58,38,58,30,73,46,48,94,83,58,65,30,45,33,83,67,52,50,70,67,54,52,51,51,38,51,31,41,55,69,48,58,57,55,56,74,28,69,45,86,64,44,74,54,49,88,70,62,77,76,79,73,81,126,104,61,39,36,20,48,40,24,48,52,34,54,50,44,71,73,67,50,58,64,91,36,43,56,61,70,55,49,52,53,49,51,52,50,46,50,57,33,57,48,66,46,49,73,68,49,48,49,42,40,26,53,47,37,46,54,50,41,52,58,38,57,31,73,46,46,95,82,58,65,29,46,31,83,68,50,49,70,66,54,52,50,50,38,52,29,41,54,71,48,58,56,56,56,75,29,69,46,87,69,47,72,54,54,88,70,64,75,76,80,70,82,126

Radius of gyration: 18.45 Å; Cα contacts (8 Å, |Δi|>4): 222; chains: 2; bounding box: 44×42×54 Å

pLDDT: mean 78.7, std 20.59, range [27.02, 98.31]

Sequence (226 aa):
MRALAELSFDFVWHLMFTDDKQLDQDLAVRSLENLSDYFSLMSDEEKRAFIAVAHERKARLLAVPDADGYSPIRLATEEQAQFLYHVVSGQFFQQFEGPLAADASDRVVPIRRMRALAELSFDFVWHLMFTDDKQLDQDLAVRSLENLSDYFSLMSDEEKRAFIAVAHERKARLLAVPDADGYSPIRLATEEQAQFLYHVVSGQFFQQFEGPLAADASDRVVPIRR

Secondary structure (DSSP, 8-state):
-HHHHHHHHHHHHHHHHS-GGGS-HHHHHHHHHHHHHHHHT--HHHHHHHHHHHHHHHHHHTPPP-TT---GGGGS-HHHHHHHHHHHHSHHHHTTTSGGGGGGGG-------/-HHHHHHHHHHHHHHHHS-GGGS-HHHHHHHHHHHHHHHHT--HHHHHHHHHHHHHHHHHHTPPP-TT---GGGGS-HHHHHHHHHHHHSHHHHTTSSGGGG-GGG-------